Protein AF-A3DFH5-F1 (afdb_monomer)

Radius of gyration: 26.26 Å; Cα contacts (8 Å, |Δi|>4): 469; chains: 1; bounding box: 60×61×86 Å

Organism: Acetivibrio thermocellus (strain ATCC 27405 / DSM 1237 / JCM 9322 / NBRC 103400 / NCIMB 10682 / NRRL B-4536 / VPI 7372) (NCBI:txid203119)

Sequence (305 aa):
MGRLFLTVLKRFWVIILSVAIATAVSIGLMANSKADEFGESGQTYNFAQQDDTLFSPQIENNYFWEKASNNKIIPFPGYLKNVSYRMQYETKARNLSISKDTFEKLFSLISEAGKVNPPKSFIEGYELLLEYESEDGLSCDIELIGFNDDKTLYFEISSTEEESFIENSTGYIESAELVAFIKSIIGWKEFDIQNLSGTDEICVQVVSGIEKSDNVTIISGADAEYITNSIIRNSTRKDAGNCGYNIKIVFKNKDSREYCGFLTGDGCPYIAIEGRVFSIDSEILNMIYEKISYNVPFGDKAILP

pLDDT: mean 71.0, std 23.91, range [22.84, 97.0]

Foldseek 3Di:
DPPVVVVVVVVVVVVVVVVVVVVVVVVVVPDDDDDDDDDDDDDDDDDDDDDDDDDDPPPPPDDDDDDDDPDLQDADDWDWPWKWKDFQPDPDTDTADDDPVLVVVLVVQVSPWAFDADALFAWLRMKMWTFIAHPVGWTWIWIWTHTLPLFKIWIAIGTPDPPDDRPNRTGMTGGNVSSVSVCVRVVQDDDDLCVLPQFFKKWKWFADVPRTDPDIFIDGDPLSNVLSVQCNPPKDWDRRDRARFGMWMWTAHPVRDIWIWTDGLLQQQWIGINSTIIRGDSVSVVVVCVSVVRDRPHPPDDDDD

Solvent-accessible surface area (backbone atoms only — not comparable to full-atom values): 17981 Å² total; per-residue (Å²): 132,77,71,68,58,58,59,54,53,57,57,50,52,57,54,56,51,54,55,52,53,58,53,53,58,69,57,63,78,75,70,89,78,90,84,84,85,89,82,84,91,84,90,86,86,90,88,88,83,87,87,85,89,78,91,68,85,78,77,80,85,78,87,77,87,95,72,77,70,91,61,74,60,60,79,65,54,61,50,78,78,45,38,30,36,28,43,73,76,49,94,59,70,45,78,51,92,73,56,69,71,54,49,54,50,54,50,52,42,59,74,69,36,44,79,50,76,85,70,56,49,40,71,26,38,44,35,40,38,36,37,35,32,22,76,89,66,54,44,32,39,40,40,38,34,40,30,41,72,61,23,39,30,40,38,39,47,44,52,79,49,99,84,60,85,59,61,73,25,60,52,30,32,42,34,45,67,45,45,53,48,51,39,61,74,72,62,68,68,84,60,61,66,72,71,53,65,62,34,40,35,32,41,37,28,53,28,62,86,93,48,69,52,93,60,70,42,78,40,48,53,70,61,25,39,51,49,46,53,46,44,60,71,65,40,43,84,47,75,65,70,86,47,46,44,34,25,40,33,35,42,29,28,80,87,75,50,73,48,46,29,33,28,38,49,62,70,55,44,40,38,34,38,50,63,35,31,27,36,39,56,57,67,56,50,49,55,51,30,60,73,64,69,54,78,63,64,69,61,95,76,76,85,79,131

Secondary structure (DSSP, 8-state):
--SHHHHHHHHHHHHHHHHHHHHHHHHHTS-----------------------------------S---S-TTS--SEEEEEEEEEETT-SS-EE----HHHHHHHHHHHHHPEEEPPPSSPEEEEEEEEEEEETTS-EEEEEEEEETTSSEEEEEEEESSTT---TT-EEEEE-HHHHHHHHHHTT--PPPGGGGTTEEEEEEEEEETTEE-S--EEEETHHHHHHHHHHHHH-EEE--TT--EEEEEEEEETTS-EEEEEEESSS--EEEETTEEEE--HHHHHHHHHHTT------S-----

Structure (mmCIF, N/CA/C/O backbone):
data_AF-A3DFH5-F1
#
_entry.id   AF-A3DFH5-F1
#
loop_
_atom_site.group_PDB
_atom_site.id
_atom_site.type_symbol
_atom_site.label_atom_id
_atom_site.label_alt_id
_atom_site.label_comp_id
_atom_site.label_asym_id
_atom_site.label_entity_id
_atom_site.label_seq_id
_atom_site.pdbx_PDB_ins_code
_atom_site.Cartn_x
_atom_site.Cartn_y
_atom_site.Cartn_z
_atom_site.occupancy
_atom_site.B_iso_or_equiv
_atom_site.auth_seq_id
_atom_site.auth_comp_id
_atom_site.auth_asym_id
_atom_site.auth_atom_id
_atom_site.pdbx_PDB_model_num
ATOM 1 N N . MET A 1 1 ? -34.600 -34.465 -3.217 1.00 45.34 1 MET A N 1
ATOM 2 C CA . MET A 1 1 ? -33.317 -34.955 -2.658 1.00 45.34 1 MET A CA 1
ATOM 3 C C . MET A 1 1 ? -32.268 -35.356 -3.719 1.00 45.34 1 MET A C 1
ATOM 5 O O . MET A 1 1 ? -31.350 -36.088 -3.392 1.00 45.34 1 MET A O 1
ATOM 9 N N . GLY A 1 2 ? -32.322 -34.867 -4.970 1.00 39.09 2 GLY A N 1
ATOM 10 C CA . GLY A 1 2 ? -31.372 -35.290 -6.025 1.00 39.09 2 GLY A CA 1
ATOM 11 C C . GLY A 1 2 ? -30.178 -34.357 -6.286 1.00 39.09 2 GLY A C 1
ATOM 12 O O . GLY A 1 2 ? -29.207 -34.775 -6.902 1.00 39.09 2 GLY A O 1
ATOM 13 N N . ARG A 1 3 ? -30.215 -33.097 -5.822 1.00 33.16 3 ARG A N 1
ATOM 14 C CA . ARG A 1 3 ? -29.161 -32.099 -6.110 1.00 33.16 3 ARG A CA 1
ATOM 15 C C . ARG A 1 3 ? -28.101 -31.937 -5.018 1.00 33.16 3 ARG A C 1
ATOM 17 O O . ARG A 1 3 ? -27.020 -31.457 -5.322 1.00 33.16 3 ARG A O 1
ATOM 24 N N . LEU A 1 4 ? -28.364 -32.380 -3.785 1.00 37.50 4 LEU A N 1
ATOM 25 C CA . LEU A 1 4 ? -27.360 -32.341 -2.711 1.00 37.50 4 LEU A CA 1
ATOM 26 C C . LEU A 1 4 ? -26.342 -33.495 -2.819 1.00 37.50 4 LEU A C 1
ATOM 28 O O . LEU A 1 4 ? -25.197 -33.346 -2.410 1.00 37.50 4 LEU A O 1
ATOM 32 N N . PHE A 1 5 ? -26.736 -34.624 -3.420 1.00 37.06 5 PHE A N 1
ATOM 33 C CA . PHE A 1 5 ? -25.895 -35.825 -3.509 1.00 37.06 5 PHE A CA 1
ATOM 34 C C . PHE A 1 5 ? -24.783 -35.703 -4.568 1.00 37.06 5 PHE A C 1
ATOM 36 O O . PHE A 1 5 ? -23.678 -36.198 -4.366 1.00 37.06 5 PHE A O 1
ATOM 43 N N . LEU A 1 6 ? -25.024 -34.971 -5.665 1.00 37.16 6 LEU A N 1
ATOM 44 C CA . LEU A 1 6 ? -24.026 -34.757 -6.726 1.00 37.16 6 LEU A CA 1
ATOM 45 C C . LEU A 1 6 ? -22.899 -33.791 -6.323 1.00 37.16 6 LEU A C 1
ATOM 47 O O . LEU A 1 6 ? -21.767 -33.949 -6.778 1.00 37.16 6 LEU A O 1
ATOM 51 N N . THR A 1 7 ? -23.178 -32.816 -5.455 1.00 44.31 7 THR A N 1
ATOM 52 C CA . THR A 1 7 ? -22.174 -31.834 -5.012 1.00 44.31 7 THR A CA 1
ATOM 53 C C . THR A 1 7 ? -21.214 -32.429 -3.982 1.00 44.31 7 THR A C 1
ATOM 55 O O . THR A 1 7 ? -20.025 -32.114 -3.995 1.00 44.31 7 THR A O 1
ATOM 58 N N . VAL A 1 8 ? -21.699 -33.346 -3.137 1.00 46.22 8 VAL A N 1
ATOM 59 C CA . VAL A 1 8 ? -20.857 -34.075 -2.175 1.00 46.22 8 VAL A CA 1
ATOM 60 C C . VAL A 1 8 ? -19.997 -35.126 -2.888 1.00 46.22 8 VAL A C 1
ATOM 62 O O . VAL A 1 8 ? -18.811 -35.240 -2.586 1.00 46.22 8 VAL A O 1
ATOM 65 N N . LEU A 1 9 ? -20.532 -35.811 -3.909 1.00 38.62 9 LEU A N 1
ATOM 66 C CA . LEU A 1 9 ? -19.767 -36.800 -4.679 1.00 38.62 9 LEU A CA 1
ATOM 67 C C . LEU A 1 9 ? -18.618 -36.157 -5.481 1.00 38.62 9 LEU A C 1
ATOM 69 O O . LEU A 1 9 ? -17.523 -36.709 -5.519 1.00 38.62 9 LEU A O 1
ATOM 73 N N . LYS A 1 10 ? -18.815 -34.959 -6.059 1.00 37.69 10 LYS A N 1
ATOM 74 C CA . LYS A 1 10 ? -17.744 -34.235 -6.777 1.00 37.69 10 LYS A CA 1
ATOM 75 C C . LYS A 1 10 ? -16.603 -33.776 -5.863 1.00 37.69 10 LYS A C 1
ATOM 77 O O . LYS A 1 10 ? -15.456 -33.793 -6.293 1.00 37.69 10 LYS A O 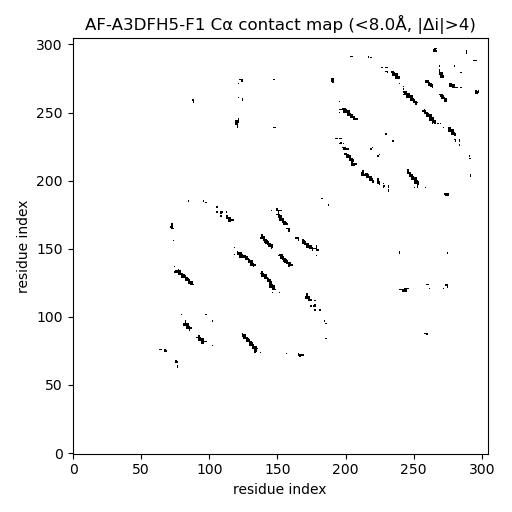1
ATOM 82 N N . ARG A 1 11 ? -16.889 -33.406 -4.608 1.00 40.31 11 ARG A N 1
ATOM 83 C CA . ARG A 1 11 ? -15.846 -33.010 -3.641 1.00 40.31 11 ARG A CA 1
ATOM 84 C C . ARG A 1 11 ? -15.031 -34.204 -3.128 1.00 40.31 11 ARG A C 1
ATOM 86 O O . ARG A 1 11 ? -13.851 -34.038 -2.847 1.00 40.31 11 ARG A O 1
ATOM 93 N N . PHE A 1 12 ? -15.613 -35.405 -3.085 1.00 42.69 12 PHE A N 1
ATOM 94 C CA . PHE A 1 12 ? -14.893 -36.621 -2.688 1.00 42.69 12 PHE A CA 1
ATOM 95 C C . PHE A 1 12 ? -13.904 -37.126 -3.754 1.00 42.69 12 PHE A C 1
ATOM 97 O O . PHE A 1 12 ? -12.834 -37.616 -3.401 1.00 42.69 12 PHE A O 1
ATOM 104 N N . TRP A 1 13 ? -14.199 -36.950 -5.049 1.00 37.59 13 TRP A N 1
ATOM 105 C CA . TRP A 1 13 ? -13.267 -37.325 -6.126 1.00 37.59 13 TRP A CA 1
ATOM 106 C C . TRP A 1 13 ? -12.010 -36.450 -6.171 1.00 37.59 13 TRP A C 1
ATOM 108 O O . TRP A 1 13 ? -10.928 -36.965 -6.435 1.00 37.59 13 TRP A O 1
ATOM 118 N N . VAL A 1 14 ? -12.131 -35.156 -5.854 1.00 45.66 14 VAL A N 1
ATOM 119 C CA . VAL A 1 14 ? -10.976 -34.245 -5.800 1.00 45.66 14 VAL A CA 1
ATOM 120 C C . VAL A 1 14 ? -10.013 -34.654 -4.681 1.00 45.66 14 VAL A C 1
ATOM 122 O O . VAL A 1 14 ? -8.810 -34.639 -4.890 1.00 45.66 14 VAL A O 1
ATOM 125 N N . ILE A 1 15 ? -10.517 -35.121 -3.533 1.00 47.34 15 ILE A N 1
ATOM 126 C CA . ILE A 1 15 ? -9.665 -35.549 -2.410 1.00 47.34 15 ILE A CA 1
ATOM 127 C C . ILE A 1 15 ? -8.964 -36.886 -2.708 1.00 47.34 15 ILE A C 1
ATOM 129 O O . ILE A 1 15 ? -7.783 -37.036 -2.405 1.00 47.34 15 ILE A O 1
ATOM 133 N N . ILE A 1 16 ? -9.648 -37.846 -3.344 1.00 47.41 16 ILE A N 1
ATOM 134 C CA . ILE A 1 16 ? -9.043 -39.145 -3.695 1.00 47.41 16 ILE A CA 1
ATOM 135 C C . ILE A 1 16 ? -7.969 -38.983 -4.788 1.00 47.41 16 ILE A C 1
ATOM 137 O O . ILE A 1 16 ? -6.930 -39.639 -4.719 1.00 47.41 16 ILE A O 1
ATOM 141 N N . LEU A 1 17 ? -8.169 -38.078 -5.755 1.00 37.09 17 LEU A N 1
ATOM 142 C CA . LEU A 1 17 ? -7.187 -37.817 -6.813 1.00 37.09 17 LEU A CA 1
ATOM 143 C C . LEU A 1 17 ? -5.915 -37.141 -6.265 1.00 37.09 17 LEU A C 1
ATOM 145 O O . LEU A 1 17 ? -4.811 -37.521 -6.651 1.00 37.09 17 LEU A O 1
ATOM 149 N N . SER A 1 18 ? -6.046 -36.219 -5.304 1.00 40.19 18 SER A N 1
ATOM 150 C CA . SER A 1 18 ? -4.895 -35.558 -4.667 1.00 40.19 18 SER A CA 1
ATOM 151 C C . SER A 1 18 ? -4.030 -36.519 -3.844 1.00 40.19 18 SER A C 1
ATOM 153 O O . SER A 1 18 ? -2.807 -36.389 -3.826 1.00 40.19 18 SER A O 1
ATOM 155 N N . VAL A 1 19 ? -4.638 -37.522 -3.199 1.00 45.09 19 VAL A N 1
ATOM 156 C CA . VAL A 1 19 ? -3.903 -38.530 -2.412 1.00 45.09 19 VAL A CA 1
ATOM 157 C C . VAL A 1 19 ? -3.192 -39.553 -3.315 1.00 45.09 19 VAL A C 1
ATOM 159 O O . VAL A 1 19 ? -2.099 -40.012 -2.976 1.00 45.09 19 VAL A O 1
ATOM 162 N N . ALA A 1 20 ? -3.748 -39.863 -4.493 1.00 41.22 20 ALA A N 1
ATOM 163 C CA . ALA A 1 20 ? -3.109 -40.745 -5.477 1.00 41.22 20 ALA A CA 1
ATOM 164 C C . ALA A 1 20 ? -1.898 -40.088 -6.174 1.00 41.22 20 ALA A C 1
ATOM 166 O O . ALA A 1 20 ? -0.890 -40.751 -6.417 1.00 41.22 20 ALA A O 1
ATOM 167 N N . ILE A 1 21 ? -1.957 -38.778 -6.444 1.00 44.69 21 ILE A N 1
ATOM 168 C CA . ILE A 1 21 ? -0.835 -38.032 -7.043 1.00 44.69 21 ILE A CA 1
ATOM 169 C C . ILE A 1 21 ? 0.325 -37.905 -6.043 1.00 44.69 21 ILE A C 1
ATOM 171 O O . ILE A 1 21 ? 1.478 -38.126 -6.409 1.00 44.69 21 ILE A O 1
ATOM 175 N N . ALA A 1 22 ? 0.031 -37.663 -4.760 1.00 39.69 22 ALA A N 1
ATOM 176 C CA . ALA A 1 22 ? 1.060 -37.594 -3.721 1.00 39.69 22 ALA A CA 1
ATOM 177 C C . ALA A 1 22 ? 1.799 -38.933 -3.516 1.00 39.69 22 ALA A C 1
ATOM 179 O O . ALA A 1 22 ? 3.000 -38.940 -3.261 1.00 39.69 22 ALA A O 1
ATOM 180 N N . THR A 1 23 ? 1.121 -40.074 -3.686 1.00 41.50 23 THR A N 1
ATOM 181 C CA . THR A 1 23 ? 1.756 -41.400 -3.556 1.00 41.50 23 THR A CA 1
ATOM 182 C C . THR A 1 23 ? 2.539 -41.827 -4.802 1.00 41.50 23 THR A C 1
ATOM 184 O O . THR A 1 23 ? 3.566 -42.489 -4.661 1.00 41.50 23 THR A O 1
ATOM 187 N N . ALA A 1 24 ? 2.137 -41.408 -6.008 1.00 41.19 24 ALA A N 1
ATOM 188 C CA . ALA A 1 24 ? 2.886 -41.692 -7.237 1.00 41.19 24 ALA A CA 1
ATOM 189 C C . ALA A 1 24 ? 4.221 -40.922 -7.309 1.00 41.19 24 ALA A C 1
ATOM 191 O O . ALA A 1 24 ? 5.238 -41.485 -7.717 1.00 41.19 24 ALA A O 1
ATOM 192 N N . VAL A 1 25 ? 4.250 -39.668 -6.840 1.00 40.88 25 VAL A N 1
ATOM 193 C CA . VAL A 1 25 ? 5.471 -38.840 -6.824 1.00 40.88 25 VAL A CA 1
ATOM 194 C C . VAL A 1 25 ? 6.481 -39.335 -5.778 1.00 40.88 25 VAL A C 1
ATOM 196 O O . VAL A 1 25 ? 7.684 -39.315 -6.030 1.00 40.88 25 VAL A O 1
ATOM 199 N N . SER A 1 26 ? 6.024 -39.876 -4.642 1.00 36.00 26 SER A N 1
ATOM 200 C CA . SER A 1 26 ? 6.926 -40.441 -3.623 1.00 36.00 26 SER A CA 1
ATOM 201 C C . SER A 1 26 ? 7.560 -41.785 -4.011 1.00 36.00 26 SER A C 1
ATOM 203 O O . SER A 1 26 ? 8.599 -42.134 -3.457 1.00 36.00 26 SER A O 1
ATOM 205 N N . ILE A 1 27 ? 6.987 -42.529 -4.966 1.00 41.81 27 ILE A N 1
ATOM 206 C CA . ILE A 1 27 ? 7.564 -43.795 -5.463 1.00 41.81 27 ILE A CA 1
ATOM 207 C C . ILE A 1 27 ? 8.475 -43.553 -6.686 1.00 41.81 27 ILE A C 1
ATOM 209 O O . ILE A 1 27 ? 9.456 -44.272 -6.869 1.00 41.81 27 ILE A O 1
ATOM 213 N N . GLY A 1 28 ? 8.227 -42.506 -7.483 1.00 32.09 28 GLY A N 1
ATOM 214 C CA . GLY A 1 28 ? 9.019 -42.181 -8.682 1.00 32.09 28 GLY A CA 1
ATOM 215 C C . GLY A 1 28 ? 10.426 -41.619 -8.428 1.00 32.09 28 GLY A C 1
ATOM 216 O O . GLY A 1 28 ? 11.274 -41.687 -9.311 1.00 32.09 28 GLY A O 1
ATOM 217 N N . LEU A 1 29 ? 10.712 -41.111 -7.224 1.00 33.28 29 LEU A N 1
ATOM 218 C CA . LEU A 1 29 ? 12.025 -40.550 -6.857 1.00 33.28 29 LEU A CA 1
ATOM 219 C C . LEU A 1 29 ? 13.020 -41.582 -6.285 1.00 33.28 29 LEU A C 1
ATOM 221 O O . LEU A 1 29 ? 14.146 -41.228 -5.941 1.00 33.28 29 LEU A O 1
ATOM 225 N N . MET A 1 30 ? 12.647 -42.866 -6.232 1.00 32.31 30 MET A N 1
ATOM 226 C CA . MET A 1 30 ? 13.541 -43.976 -5.870 1.00 32.31 30 MET A CA 1
ATOM 227 C C . MET A 1 30 ? 13.694 -44.995 -7.011 1.00 32.31 30 MET A C 1
ATOM 229 O O . MET A 1 30 ? 13.539 -46.195 -6.810 1.00 32.31 30 MET A O 1
ATOM 233 N N . ALA A 1 31 ? 14.024 -44.539 -8.219 1.00 28.66 31 ALA A N 1
ATOM 234 C CA . ALA A 1 31 ? 14.548 -45.417 -9.266 1.00 28.66 31 ALA A CA 1
ATOM 235 C C . ALA A 1 31 ? 15.491 -44.638 -10.188 1.00 28.66 31 ALA A C 1
ATOM 237 O O . ALA A 1 31 ? 15.092 -44.063 -11.193 1.00 28.66 31 ALA A O 1
ATOM 238 N N . ASN A 1 32 ? 16.770 -44.616 -9.823 1.00 29.61 32 ASN A N 1
ATOM 239 C CA . ASN A 1 32 ? 17.846 -44.220 -10.718 1.00 29.61 32 ASN A CA 1
ATOM 240 C C . ASN A 1 32 ? 18.423 -45.489 -11.363 1.00 29.61 32 ASN A C 1
ATOM 242 O O . ASN A 1 32 ? 18.899 -46.356 -10.632 1.00 29.61 32 ASN A O 1
ATOM 246 N N . SER A 1 33 ? 18.444 -45.581 -12.696 1.00 26.16 33 SER A N 1
ATOM 247 C CA . SER A 1 33 ? 19.535 -46.251 -13.422 1.00 26.16 33 SER A CA 1
ATOM 248 C C . SER A 1 33 ? 19.542 -45.895 -14.918 1.00 26.16 33 SER A C 1
ATOM 250 O O . SER A 1 33 ? 18.634 -46.273 -15.648 1.00 26.16 33 SER A O 1
ATOM 252 N N . LYS A 1 34 ? 20.605 -45.190 -15.327 1.00 30.25 34 LYS A N 1
ATOM 253 C CA . LYS A 1 34 ? 21.378 -45.255 -16.591 1.00 30.25 34 LYS A CA 1
ATOM 254 C C . LYS A 1 34 ? 20.854 -46.098 -17.777 1.00 30.25 34 LYS A C 1
ATOM 256 O O . LYS A 1 34 ? 20.581 -47.278 -17.580 1.00 30.25 34 LYS A O 1
ATOM 261 N N . ALA A 1 35 ? 20.961 -45.521 -18.988 1.00 26.28 35 ALA A N 1
ATOM 262 C CA . ALA A 1 35 ? 21.445 -46.080 -20.285 1.00 26.28 35 ALA A CA 1
ATOM 263 C C . ALA A 1 35 ? 20.792 -45.280 -21.447 1.00 26.28 35 ALA A C 1
ATOM 265 O O . ALA A 1 35 ? 19.573 -45.170 -21.480 1.00 26.28 35 ALA A O 1
ATOM 266 N N . ASP A 1 36 ? 21.526 -44.460 -22.208 1.00 26.05 36 ASP A N 1
ATOM 267 C CA . ASP A 1 36 ? 22.268 -44.748 -23.462 1.00 26.05 36 ASP A CA 1
ATOM 268 C C . ASP A 1 36 ? 21.435 -44.575 -24.764 1.00 26.05 36 ASP A C 1
ATOM 270 O O . ASP A 1 36 ? 20.531 -45.351 -25.043 1.00 26.05 36 ASP A O 1
ATOM 274 N N . GLU A 1 37 ? 21.832 -43.552 -25.543 1.00 27.62 37 GLU A N 1
ATOM 275 C CA . GLU A 1 37 ? 22.169 -43.560 -26.990 1.00 27.62 37 GLU A CA 1
ATOM 276 C C . GLU A 1 37 ? 21.118 -43.708 -28.141 1.00 27.62 37 GLU A C 1
ATOM 278 O O . GLU A 1 37 ? 20.217 -44.536 -28.102 1.00 27.62 37 GLU A O 1
ATOM 283 N N . PHE A 1 38 ? 21.383 -42.947 -29.234 1.00 25.28 38 PHE A N 1
ATOM 284 C CA . PHE A 1 38 ? 20.817 -42.947 -30.619 1.00 25.28 38 PHE A CA 1
ATOM 285 C C . PHE A 1 38 ? 19.365 -42.442 -30.826 1.00 25.28 38 PHE A C 1
ATOM 287 O O . PHE A 1 38 ? 18.491 -42.718 -30.023 1.00 25.28 38 PHE A O 1
ATOM 294 N N . GLY A 1 39 ? 18.954 -41.722 -31.885 1.00 22.84 39 GLY A N 1
ATOM 295 C CA . GLY A 1 39 ? 19.529 -41.282 -33.164 1.00 22.84 39 GLY A CA 1
ATOM 296 C C . GLY A 1 39 ? 18.384 -40.946 -34.162 1.00 22.84 39 GLY A C 1
ATOM 297 O O . GLY A 1 39 ? 17.330 -41.564 -34.101 1.00 22.84 39 GLY A O 1
ATOM 298 N N . GLU A 1 40 ? 18.624 -39.986 -35.067 1.00 25.44 40 GLU A N 1
ATOM 299 C CA . GLU A 1 40 ? 17.985 -39.757 -36.392 1.00 25.44 40 GLU A CA 1
ATOM 300 C C . GLU A 1 40 ? 16.525 -39.245 -36.588 1.00 25.44 40 GLU A C 1
ATOM 302 O O . GLU A 1 40 ? 15.530 -39.927 -36.385 1.00 25.44 40 GLU A O 1
ATOM 307 N N . SER A 1 41 ? 16.473 -38.022 -37.148 1.00 29.44 41 SER A N 1
ATOM 308 C CA . SER A 1 41 ? 15.759 -37.525 -38.351 1.00 29.44 41 SER A CA 1
ATOM 309 C C . SER A 1 41 ? 14.330 -37.962 -38.731 1.00 29.44 41 SER A C 1
ATOM 311 O O . SER A 1 41 ? 14.051 -39.132 -38.966 1.00 29.44 41 SER A O 1
ATOM 313 N N . GLY A 1 42 ? 13.506 -36.961 -39.076 1.00 24.98 42 GLY A N 1
ATOM 314 C CA . GLY A 1 42 ? 12.337 -37.116 -39.953 1.00 24.98 42 GLY A CA 1
ATOM 315 C C . GLY A 1 42 ? 11.719 -35.776 -40.378 1.00 24.98 42 GLY A C 1
ATOM 316 O O . GLY A 1 42 ? 10.952 -35.182 -39.629 1.00 24.98 42 GLY A O 1
ATOM 317 N N . GLN A 1 43 ? 12.058 -35.298 -41.581 1.00 29.33 43 GLN A N 1
ATOM 318 C CA . GLN A 1 43 ? 11.370 -34.210 -42.299 1.00 29.33 43 GLN A CA 1
ATOM 319 C C . GLN A 1 43 ? 10.114 -34.723 -43.028 1.00 29.33 43 GLN A C 1
ATOM 321 O O . GLN A 1 43 ? 10.159 -35.840 -43.528 1.00 29.33 43 GLN A O 1
ATOM 326 N N . THR A 1 44 ? 9.094 -33.860 -43.202 1.00 23.28 44 THR A N 1
ATOM 327 C CA . THR A 1 44 ? 8.249 -33.662 -44.423 1.00 23.28 44 THR A CA 1
ATOM 328 C C . THR A 1 44 ? 7.226 -32.534 -44.141 1.00 23.28 44 THR A C 1
ATOM 330 O O . THR A 1 44 ? 6.497 -32.658 -43.166 1.00 23.28 44 THR A O 1
ATOM 333 N N . TYR A 1 45 ? 7.253 -31.327 -44.737 1.00 25.05 45 TYR A N 1
ATOM 334 C CA . TYR A 1 45 ? 6.935 -30.804 -46.096 1.00 25.05 45 TYR A CA 1
ATOM 335 C C . TYR A 1 45 ? 5.564 -30.075 -46.223 1.00 25.05 45 TYR A C 1
ATOM 337 O O . TYR A 1 45 ? 4.509 -30.687 -46.126 1.00 25.05 45 TYR A O 1
ATOM 345 N N . ASN A 1 46 ? 5.670 -28.760 -46.491 1.00 32.12 46 ASN A N 1
ATOM 346 C CA . ASN A 1 46 ? 4.825 -27.742 -47.162 1.00 32.12 46 ASN A CA 1
ATOM 347 C C . ASN A 1 46 ? 3.403 -28.042 -47.690 1.00 32.12 46 ASN A C 1
ATOM 349 O O . ASN A 1 46 ? 3.225 -28.983 -48.452 1.00 32.12 46 ASN A O 1
ATOM 353 N N . PHE A 1 47 ? 2.504 -27.049 -47.537 1.00 25.98 47 PHE A N 1
ATOM 354 C CA . PHE A 1 47 ? 1.660 -26.492 -48.618 1.00 25.98 47 PHE A CA 1
ATOM 355 C C . PHE A 1 47 ? 1.372 -24.990 -48.398 1.00 25.98 47 PHE A C 1
ATOM 357 O O . PHE A 1 47 ? 1.272 -24.522 -47.268 1.00 25.98 47 PHE A O 1
ATOM 364 N N . ALA A 1 48 ? 1.286 -24.254 -49.507 1.00 26.30 48 ALA A N 1
ATOM 365 C CA . ALA A 1 48 ? 1.169 -22.801 -49.624 1.00 26.30 48 ALA A CA 1
ATOM 366 C C . ALA A 1 48 ? -0.277 -22.312 -49.898 1.00 26.30 48 ALA A C 1
ATOM 368 O O . ALA A 1 48 ? -1.123 -23.113 -50.283 1.00 26.30 48 ALA A O 1
ATOM 369 N N . GLN A 1 49 ? -0.438 -20.975 -49.829 1.00 26.19 49 GLN A N 1
ATOM 370 C CA . GLN A 1 49 ? -1.451 -20.062 -50.422 1.00 26.19 49 GLN A CA 1
ATOM 371 C C . GLN A 1 49 ? -2.564 -19.449 -49.529 1.00 26.19 49 GLN A C 1
ATOM 373 O O . GLN A 1 49 ? -3.548 -20.099 -49.198 1.00 26.19 49 GLN A O 1
ATOM 378 N N . GLN A 1 50 ? -2.338 -18.154 -49.212 1.00 27.61 50 GLN A N 1
ATOM 379 C CA . GLN A 1 50 ? -3.212 -16.945 -49.225 1.00 27.61 50 GLN A CA 1
ATOM 380 C C . GLN A 1 50 ? -4.670 -17.106 -49.710 1.00 27.61 50 GLN A C 1
ATOM 382 O O . GLN A 1 50 ? -4.915 -17.888 -50.620 1.00 27.61 50 GLN A O 1
ATOM 387 N N . ASP A 1 51 ? -5.677 -16.337 -49.276 1.00 26.59 51 ASP A N 1
ATOM 388 C CA . ASP A 1 51 ? -5.756 -15.019 -48.612 1.00 26.59 51 ASP A CA 1
ATOM 389 C C . ASP A 1 51 ? -7.176 -14.845 -48.012 1.00 26.59 51 ASP A C 1
ATOM 391 O O . ASP A 1 51 ? -8.111 -15.476 -48.503 1.00 26.59 51 ASP A O 1
ATOM 395 N N . ASP A 1 52 ? -7.327 -14.011 -46.970 1.00 27.95 52 ASP A N 1
ATOM 396 C CA . ASP A 1 52 ? -8.355 -12.944 -46.859 1.00 27.95 52 ASP A CA 1
ATOM 397 C C . ASP A 1 52 ? -8.454 -12.386 -45.418 1.00 27.95 52 ASP A C 1
ATOM 399 O O . ASP A 1 52 ? -9.187 -12.856 -44.550 1.00 27.95 52 ASP A O 1
ATOM 403 N N . THR A 1 53 ? -7.650 -11.345 -45.194 1.00 32.69 53 THR A N 1
ATOM 404 C CA . THR A 1 53 ? -7.892 -10.134 -44.387 1.00 32.69 53 THR A CA 1
ATOM 405 C C . THR A 1 53 ? -8.930 -10.161 -43.251 1.00 32.69 53 THR A C 1
ATOM 407 O O . THR A 1 53 ? -10.125 -9.971 -43.472 1.00 32.69 53 THR A O 1
ATOM 410 N N . LEU A 1 54 ? -8.432 -10.116 -42.011 1.00 28.47 54 LEU A N 1
ATOM 411 C CA . LEU A 1 54 ? -9.011 -9.308 -40.933 1.00 28.47 54 LEU A CA 1
ATOM 412 C C . LEU A 1 54 ? -7.868 -8.527 -40.276 1.00 28.47 54 LEU A C 1
ATOM 414 O O . LEU A 1 54 ? -6.945 -9.103 -39.710 1.00 28.47 54 LEU A O 1
ATOM 418 N N . PHE A 1 55 ? -7.911 -7.206 -40.436 1.00 29.66 55 PHE A N 1
ATOM 419 C CA . PHE A 1 55 ? -6.963 -6.250 -39.877 1.00 29.66 55 PHE A CA 1
ATOM 420 C C . PHE A 1 55 ? -6.839 -6.426 -38.354 1.00 29.66 55 PHE A C 1
ATOM 422 O O . PHE A 1 55 ? -7.734 -6.026 -37.612 1.00 29.66 55 PHE A O 1
ATOM 429 N N . SER A 1 56 ? -5.708 -6.961 -37.891 1.00 27.84 56 SER A N 1
ATOM 430 C CA . SER A 1 56 ? -5.180 -6.635 -36.563 1.00 27.84 56 SER A CA 1
ATOM 431 C C . SER A 1 56 ? -4.350 -5.360 -36.693 1.00 27.84 56 SER A C 1
ATOM 433 O O . SER A 1 56 ? -3.579 -5.252 -37.653 1.00 27.84 56 SER A O 1
ATOM 435 N N . PRO A 1 57 ? -4.474 -4.385 -35.777 1.00 28.48 57 PRO A N 1
ATOM 436 C CA . PRO A 1 57 ? -3.574 -3.245 -35.773 1.00 28.48 57 PRO A CA 1
ATOM 437 C C . PRO A 1 57 ? -2.156 -3.783 -35.567 1.00 28.48 57 PRO A C 1
ATOM 439 O O . PRO A 1 57 ? -1.872 -4.437 -34.564 1.00 28.48 57 PRO A O 1
ATOM 442 N N . GLN A 1 58 ? -1.290 -3.566 -36.556 1.00 28.23 58 GLN A N 1
ATOM 443 C CA . GLN A 1 58 ? 0.137 -3.803 -36.407 1.00 28.23 58 GLN A CA 1
ATOM 444 C C . GLN A 1 58 ? 0.624 -2.896 -35.278 1.00 28.23 58 GLN A C 1
ATOM 446 O O . GLN A 1 58 ? 0.672 -1.677 -35.427 1.00 28.23 58 GLN A O 1
ATOM 451 N N . ILE A 1 59 ? 0.934 -3.497 -34.132 1.00 33.97 59 ILE A N 1
ATOM 452 C CA . ILE A 1 59 ? 1.799 -2.872 -33.141 1.00 33.97 59 ILE A CA 1
ATOM 453 C C . ILE A 1 59 ? 3.150 -2.757 -33.847 1.00 33.97 59 ILE A C 1
ATOM 455 O O . ILE A 1 59 ? 3.769 -3.768 -34.177 1.00 33.97 59 ILE A O 1
ATOM 459 N N . GLU A 1 60 ? 3.548 -1.536 -34.195 1.00 28.39 60 GLU A N 1
ATOM 460 C CA . GLU A 1 60 ? 4.880 -1.263 -34.725 1.00 28.39 60 GLU A CA 1
ATOM 461 C C . GLU A 1 60 ? 5.907 -1.653 -33.655 1.00 28.3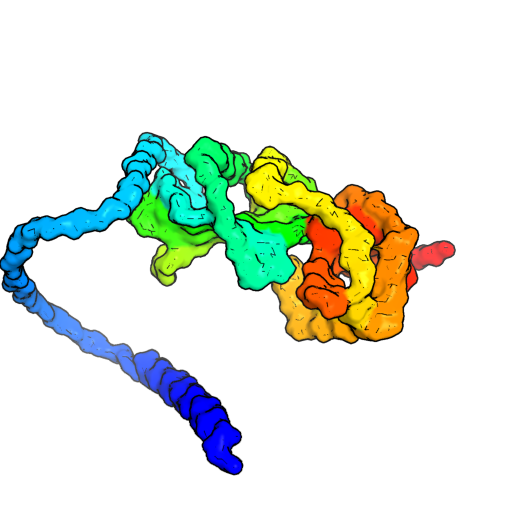9 60 GLU A C 1
ATOM 463 O O . GLU A 1 60 ? 6.133 -0.925 -32.686 1.00 28.39 60 GLU A O 1
ATOM 468 N N . ASN A 1 61 ? 6.499 -2.838 -33.819 1.00 31.50 61 ASN A N 1
ATOM 469 C CA . ASN A 1 61 ? 7.651 -3.297 -33.052 1.00 31.50 61 ASN A CA 1
ATOM 470 C C . ASN A 1 61 ? 8.816 -2.347 -33.334 1.00 31.50 61 ASN A C 1
ATOM 472 O O . ASN A 1 61 ? 9.430 -2.407 -34.399 1.00 31.50 61 ASN A O 1
ATOM 476 N N . ASN A 1 62 ? 9.100 -1.449 -32.396 1.00 30.02 62 ASN A N 1
ATOM 477 C CA . ASN A 1 62 ? 10.180 -0.486 -32.528 1.00 30.02 62 ASN A CA 1
ATOM 478 C C . ASN A 1 62 ? 11.326 -0.863 -31.567 1.00 30.02 62 ASN A C 1
ATOM 480 O O . ASN A 1 62 ? 11.144 -0.875 -30.352 1.00 30.02 62 ASN A O 1
ATOM 484 N N . TYR A 1 63 ? 12.483 -1.179 -32.155 1.00 27.94 63 TYR A N 1
ATOM 485 C CA . TYR A 1 63 ? 13.758 -1.558 -31.528 1.00 27.94 63 TYR A CA 1
ATOM 486 C C . TYR A 1 63 ? 14.484 -0.360 -30.917 1.00 27.94 63 TYR A C 1
ATOM 488 O O . TYR A 1 63 ? 14.546 0.682 -31.576 1.00 27.94 63 TYR A O 1
ATOM 496 N N . PHE A 1 64 ? 15.114 -0.502 -29.740 1.00 35.50 64 PHE A N 1
ATOM 497 C CA . PHE A 1 64 ? 15.880 0.604 -29.155 1.00 35.50 64 PHE A CA 1
ATOM 498 C C . PHE A 1 64 ? 17.067 0.181 -28.246 1.00 35.50 64 PHE A C 1
ATOM 500 O O . PHE A 1 64 ? 16.867 -0.214 -27.101 1.00 35.50 64 PHE A O 1
ATOM 507 N N . TRP A 1 65 ? 18.290 0.460 -28.746 1.00 41.91 65 TRP A N 1
ATOM 508 C CA . TRP A 1 65 ? 19.553 0.829 -28.048 1.00 41.91 65 TRP A CA 1
ATOM 509 C C . TRP A 1 65 ? 20.747 -0.165 -28.002 1.00 41.91 65 TRP A C 1
ATOM 511 O O . TRP A 1 65 ? 20.612 -1.350 -27.740 1.00 41.91 65 TRP A O 1
ATOM 521 N N . GLU A 1 66 ? 21.963 0.392 -28.206 1.00 31.78 66 GLU A N 1
ATOM 522 C CA . GLU A 1 66 ? 23.266 -0.282 -28.451 1.00 31.78 66 GLU A CA 1
ATOM 523 C C . GLU A 1 66 ? 24.229 -0.397 -27.236 1.00 31.78 66 GLU A C 1
ATOM 525 O O . GLU A 1 66 ? 25.409 -0.712 -27.415 1.00 31.78 66 GLU A O 1
ATOM 530 N N . LYS A 1 67 ? 23.816 -0.133 -25.985 1.00 33.31 67 LYS A N 1
ATOM 531 C CA . LYS A 1 67 ? 24.730 -0.304 -24.830 1.00 33.31 67 LYS A CA 1
ATOM 532 C C . LYS A 1 67 ? 24.092 -0.989 -23.631 1.00 33.31 67 LYS A C 1
ATOM 534 O O . LYS A 1 67 ? 23.223 -0.428 -22.973 1.00 33.31 67 LYS A O 1
ATOM 539 N N . ALA A 1 68 ? 24.639 -2.160 -23.307 1.00 35.69 68 ALA A N 1
ATOM 540 C CA . ALA A 1 68 ? 24.360 -2.897 -22.087 1.00 35.69 68 ALA A CA 1
ATOM 541 C C . ALA A 1 68 ? 24.652 -2.038 -20.846 1.00 35.69 68 ALA A C 1
ATOM 543 O O . ALA A 1 68 ? 25.759 -1.525 -20.657 1.00 35.69 68 ALA A O 1
ATOM 544 N N . SER A 1 69 ? 23.650 -1.910 -19.984 1.00 40.34 69 SER A N 1
ATOM 545 C CA . SER A 1 69 ? 23.850 -1.533 -18.591 1.00 40.34 69 SER A CA 1
ATOM 546 C C . SER A 1 69 ? 24.624 -2.660 -17.898 1.00 40.34 69 SER A C 1
ATOM 548 O O . SER A 1 69 ? 24.225 -3.820 -17.953 1.00 40.34 69 SER A O 1
ATOM 550 N N . ASN A 1 70 ? 25.726 -2.338 -17.215 1.00 41.22 70 ASN A N 1
ATOM 551 C CA . ASN A 1 70 ? 26.458 -3.307 -16.385 1.00 41.22 70 ASN A CA 1
ATOM 552 C C . ASN A 1 70 ? 25.671 -3.743 -15.123 1.00 41.22 70 ASN A C 1
ATOM 554 O O . ASN A 1 70 ? 26.188 -4.535 -14.333 1.00 41.22 70 ASN A O 1
ATOM 558 N N . ASN A 1 71 ? 24.440 -3.256 -14.912 1.00 42.59 71 ASN A N 1
ATOM 559 C CA . ASN A 1 71 ? 23.574 -3.676 -13.810 1.00 42.59 71 ASN A CA 1
ATOM 560 C C . ASN A 1 71 ? 22.672 -4.841 -14.246 1.00 42.59 71 ASN A C 1
ATOM 562 O O . ASN A 1 71 ? 21.616 -4.636 -14.836 1.00 42.59 71 ASN A O 1
ATOM 566 N N . LYS A 1 72 ? 23.066 -6.066 -13.875 1.00 46.09 72 LYS A N 1
ATOM 567 C CA . LYS A 1 72 ? 22.328 -7.333 -14.070 1.00 46.09 72 LYS A CA 1
ATOM 568 C C . LYS A 1 72 ? 21.025 -7.462 -13.246 1.00 46.09 72 LYS A C 1
ATOM 570 O O . LYS A 1 72 ? 20.716 -8.554 -12.788 1.00 46.09 72 LYS A O 1
ATOM 575 N N . ILE A 1 73 ? 20.308 -6.378 -12.952 1.00 49.97 73 ILE A N 1
ATOM 576 C CA . ILE A 1 73 ? 19.086 -6.466 -12.127 1.00 49.97 73 ILE A CA 1
ATOM 577 C C . ILE A 1 73 ? 17.885 -6.829 -13.007 1.00 49.97 73 ILE A C 1
ATOM 579 O O . ILE A 1 73 ? 17.079 -7.659 -12.617 1.00 49.97 73 ILE A O 1
ATOM 583 N N . ILE A 1 74 ? 17.808 -6.287 -14.225 1.00 54.91 74 ILE A N 1
ATOM 584 C CA . ILE A 1 74 ? 16.788 -6.633 -15.220 1.00 54.91 74 ILE A CA 1
ATOM 585 C C . ILE A 1 74 ? 17.510 -6.802 -16.569 1.00 54.91 74 ILE A C 1
ATOM 587 O O . ILE A 1 74 ? 18.411 -6.007 -16.857 1.00 54.91 74 ILE A O 1
ATOM 591 N N . PRO A 1 75 ? 17.194 -7.818 -17.390 1.00 54.84 75 PRO A N 1
ATOM 592 C CA . PRO A 1 75 ? 17.794 -7.951 -18.712 1.00 54.84 75 PRO A CA 1
ATOM 593 C C . PRO A 1 75 ? 17.285 -6.837 -19.629 1.00 54.84 75 PRO A C 1
ATOM 595 O O . PRO A 1 75 ? 16.088 -6.730 -19.869 1.00 54.84 75 PRO A O 1
ATOM 598 N N . PHE A 1 76 ? 18.202 -6.010 -20.127 1.00 55.16 76 PHE A N 1
ATOM 599 C CA . PHE A 1 76 ? 17.939 -4.873 -21.015 1.00 55.16 76 PHE A CA 1
ATOM 600 C C . PHE A 1 76 ? 18.786 -4.969 -22.281 1.00 55.16 76 PHE A C 1
ATOM 602 O O . PHE A 1 76 ? 19.950 -5.369 -22.165 1.00 55.16 76 PHE A O 1
ATOM 609 N N . PRO A 1 77 ? 18.284 -4.515 -23.448 1.00 60.91 77 PRO A N 1
ATOM 610 C CA . PRO A 1 77 ? 16.970 -3.890 -23.734 1.00 60.91 77 PRO A CA 1
ATOM 611 C C . PRO A 1 77 ? 15.772 -4.869 -23.810 1.00 60.91 77 PRO A C 1
ATOM 613 O O . PRO A 1 77 ? 15.949 -6.084 -23.725 1.00 60.91 77 PRO A O 1
ATOM 616 N N . GLY A 1 78 ? 14.552 -4.330 -23.959 1.00 71.38 78 GLY A N 1
ATOM 617 C CA . GLY A 1 78 ? 13.297 -5.086 -24.081 1.00 71.38 78 GLY A CA 1
ATOM 618 C C . GLY A 1 78 ? 12.048 -4.205 -24.165 1.00 71.38 78 GLY A C 1
ATOM 619 O O . GLY A 1 78 ? 12.147 -2.979 -24.263 1.00 71.38 78 GLY A O 1
ATOM 620 N N . TYR A 1 79 ? 10.865 -4.820 -24.142 1.00 75.44 79 TYR A N 1
ATOM 621 C CA . TYR A 1 79 ? 9.579 -4.166 -24.366 1.00 75.44 79 TYR A CA 1
ATOM 622 C C . TYR A 1 79 ? 8.523 -4.526 -23.316 1.00 75.44 79 TYR A C 1
ATOM 624 O O . TYR A 1 79 ? 8.500 -5.610 -22.739 1.00 75.44 79 TYR A O 1
ATOM 632 N N . LEU A 1 80 ? 7.627 -3.571 -23.076 1.00 82.44 80 LEU A N 1
ATOM 633 C CA . LEU A 1 80 ? 6.547 -3.671 -22.106 1.00 82.44 80 LEU A CA 1
ATOM 634 C C . LEU A 1 80 ? 5.305 -4.275 -22.764 1.00 82.44 80 LEU A C 1
ATOM 636 O O . LEU A 1 80 ? 4.747 -3.692 -23.695 1.00 82.44 80 LEU A O 1
ATOM 640 N N . LYS A 1 81 ? 4.860 -5.427 -22.270 1.00 85.69 81 LYS A N 1
ATOM 641 C CA . LYS A 1 81 ? 3.631 -6.094 -22.716 1.00 85.69 81 LYS A CA 1
ATOM 642 C C . LYS A 1 81 ? 2.399 -5.487 -22.066 1.00 85.69 81 LYS A C 1
ATOM 644 O O . LYS A 1 81 ? 1.384 -5.277 -22.729 1.00 85.69 81 LYS A O 1
ATOM 649 N N . ASN A 1 82 ? 2.496 -5.197 -20.773 1.00 88.50 82 ASN A N 1
ATOM 650 C CA . ASN A 1 82 ? 1.394 -4.672 -19.990 1.00 88.50 82 ASN A CA 1
ATOM 651 C C . ASN A 1 82 ? 1.915 -3.842 -18.818 1.00 88.50 82 ASN A C 1
ATOM 653 O O . ASN A 1 82 ? 2.973 -4.115 -18.253 1.00 88.50 82 ASN A O 1
ATOM 657 N N . VAL A 1 83 ? 1.120 -2.854 -18.427 1.00 91.00 83 VAL A N 1
ATOM 658 C CA . VAL A 1 83 ? 1.265 -2.169 -17.146 1.00 91.00 83 VAL A CA 1
ATOM 659 C C . VAL A 1 83 ? -0.042 -2.326 -16.436 1.00 91.00 83 VAL A C 1
ATOM 661 O O . VAL A 1 83 ? -1.092 -1.975 -16.974 1.00 91.00 83 VAL A O 1
ATOM 664 N N . SER A 1 84 ? 0.015 -2.797 -15.208 1.00 91.88 84 SER A N 1
ATOM 665 C CA . SER A 1 84 ? -1.152 -2.798 -14.358 1.00 91.88 84 SER A CA 1
ATOM 666 C C . SER A 1 84 ? -0.810 -2.221 -13.003 1.00 91.88 84 SER A C 1
ATOM 668 O O . SER A 1 84 ? 0.345 -2.163 -12.591 1.00 91.88 84 SER A O 1
ATOM 670 N N . TYR A 1 85 ? -1.827 -1.725 -12.323 1.00 91.75 85 TYR A N 1
ATOM 671 C CA . TYR A 1 85 ? -1.693 -1.317 -10.942 1.00 91.75 85 TYR A CA 1
ATOM 672 C C . TYR A 1 85 ? -2.845 -1.870 -10.137 1.00 91.75 85 TYR A C 1
ATOM 674 O O . TYR A 1 85 ? -3.966 -2.026 -10.632 1.00 91.75 85 TYR A O 1
ATOM 682 N N . ARG A 1 86 ? -2.584 -2.114 -8.866 1.00 87.69 86 ARG A N 1
ATOM 683 C CA . ARG A 1 86 ? -3.633 -2.338 -7.887 1.00 87.69 86 ARG A CA 1
ATOM 684 C C . ARG A 1 86 ? -3.317 -1.561 -6.637 1.00 87.69 86 ARG A C 1
ATOM 686 O O . ARG A 1 86 ? -2.160 -1.364 -6.274 1.00 87.69 86 ARG A O 1
ATOM 693 N N . MET A 1 87 ? -4.365 -1.148 -5.955 1.00 82.06 87 MET A N 1
ATOM 694 C CA . MET A 1 87 ? -4.215 -0.829 -4.550 1.00 82.06 87 MET A CA 1
ATOM 695 C C . MET A 1 87 ? -4.054 -2.142 -3.777 1.00 82.06 87 MET A C 1
ATOM 697 O O . MET A 1 87 ? -4.624 -3.158 -4.162 1.00 82.06 87 MET A O 1
ATOM 701 N N . GLN A 1 88 ? -3.333 -2.153 -2.661 1.00 71.00 88 GLN A N 1
ATOM 702 C CA . GLN A 1 88 ? -3.090 -3.374 -1.878 1.00 71.00 88 GLN A CA 1
ATOM 703 C C . GLN A 1 88 ? -4.358 -4.040 -1.316 1.00 71.00 88 GLN A C 1
ATOM 705 O O . GLN A 1 88 ? -4.319 -5.184 -0.857 1.00 71.00 88 GLN A O 1
ATOM 710 N N . TYR A 1 89 ? -5.473 -3.313 -1.291 1.00 67.75 89 TYR A N 1
ATOM 711 C CA . TYR A 1 89 ? -6.790 -3.830 -0.924 1.00 67.75 89 TYR A CA 1
ATOM 712 C C . TYR A 1 89 ? -7.581 -4.382 -2.113 1.00 67.75 89 TYR A C 1
ATOM 714 O O . TYR A 1 89 ? -8.581 -5.069 -1.923 1.00 67.75 89 TYR A O 1
ATOM 722 N N . GLU A 1 90 ? -7.162 -4.096 -3.342 1.00 72.69 90 GLU A N 1
ATOM 723 C CA . GLU A 1 90 ? -7.836 -4.577 -4.537 1.00 72.69 90 GLU A CA 1
ATOM 724 C C . GLU A 1 90 ? -7.398 -6.008 -4.851 1.00 72.69 90 GLU A C 1
ATOM 726 O O . GLU A 1 90 ? -6.218 -6.343 -4.901 1.00 72.69 90 GLU A O 1
ATOM 731 N N . THR A 1 91 ? -8.374 -6.870 -5.127 1.00 71.06 91 THR A N 1
ATOM 732 C CA . THR A 1 91 ? -8.114 -8.257 -5.548 1.00 71.06 91 THR A CA 1
ATOM 733 C C . THR A 1 91 ? -7.725 -8.370 -7.020 1.00 71.06 91 THR A C 1
ATOM 735 O O . THR A 1 91 ? -7.290 -9.431 -7.461 1.00 71.06 91 THR A O 1
ATOM 738 N N . LYS A 1 92 ? -7.909 -7.300 -7.801 1.00 79.94 92 LYS A N 1
ATOM 739 C CA . LYS A 1 92 ? -7.678 -7.277 -9.246 1.00 79.94 92 LYS A CA 1
ATOM 740 C C . LYS A 1 92 ? -6.886 -6.043 -9.632 1.00 79.94 92 LYS A C 1
ATOM 742 O O . LYS A 1 92 ? -7.270 -4.935 -9.268 1.00 79.94 92 LYS A O 1
ATOM 747 N N . ALA A 1 93 ? -5.841 -6.253 -10.422 1.00 87.00 93 ALA A N 1
ATOM 748 C CA . ALA A 1 93 ? -5.122 -5.168 -11.059 1.00 87.00 93 ALA A CA 1
ATOM 749 C C . ALA A 1 93 ? -5.940 -4.549 -12.198 1.00 87.00 93 ALA A C 1
ATOM 751 O O . ALA A 1 93 ? -6.769 -5.199 -12.843 1.00 87.00 93 ALA A O 1
ATOM 752 N N . ARG A 1 94 ? -5.715 -3.257 -12.408 1.00 88.44 94 ARG A N 1
ATOM 753 C CA . ARG A 1 94 ? -6.286 -2.439 -13.471 1.00 88.44 94 ARG A CA 1
ATOM 754 C C . ARG A 1 94 ? -5.181 -2.136 -14.468 1.00 88.44 94 ARG A C 1
ATOM 756 O O . ARG A 1 94 ? -4.134 -1.632 -14.073 1.00 88.44 94 ARG A O 1
ATOM 763 N N . ASN A 1 95 ? -5.419 -2.414 -15.745 1.00 90.44 95 ASN A N 1
ATOM 764 C CA . ASN A 1 95 ? -4.450 -2.083 -16.785 1.00 90.44 95 ASN A CA 1
ATOM 765 C C . ASN A 1 95 ? -4.344 -0.563 -16.953 1.00 90.44 95 ASN A C 1
ATOM 767 O O . ASN A 1 95 ? -5.351 0.151 -16.946 1.00 90.44 95 ASN A O 1
ATOM 771 N N . LEU A 1 96 ? -3.118 -0.089 -17.132 1.00 88.50 96 LEU A N 1
ATOM 772 C CA . LEU A 1 96 ? -2.773 1.290 -17.423 1.00 88.50 96 LEU A CA 1
ATOM 773 C C . LEU A 1 96 ? -2.278 1.381 -18.859 1.00 88.50 96 LEU A C 1
ATOM 775 O O . LEU A 1 96 ? -1.402 0.635 -19.285 1.00 88.50 96 LEU A O 1
ATOM 779 N N . SER A 1 97 ? -2.817 2.344 -19.597 1.00 86.44 97 SER A N 1
ATOM 780 C CA . SER A 1 97 ? -2.263 2.725 -20.890 1.00 86.44 97 SER A CA 1
ATOM 781 C C . SER A 1 97 ? -1.230 3.819 -20.656 1.00 86.44 97 SER A C 1
ATOM 783 O O . SER A 1 97 ? -1.605 4.955 -20.365 1.00 86.44 97 SER A O 1
ATOM 785 N N . ILE A 1 98 ? 0.054 3.496 -20.794 1.00 85.31 98 ILE A N 1
ATOM 786 C CA . ILE A 1 98 ? 1.138 4.481 -20.708 1.00 85.31 98 ILE A CA 1
ATOM 787 C C . ILE A 1 98 ? 1.800 4.684 -22.071 1.00 85.31 98 ILE A C 1
ATOM 789 O O . ILE A 1 98 ? 1.834 3.776 -22.899 1.00 85.31 98 ILE A O 1
ATOM 793 N N . SER A 1 99 ? 2.298 5.895 -22.327 1.00 86.00 99 SER A N 1
ATOM 794 C CA . SER A 1 99 ? 3.058 6.175 -23.548 1.00 86.00 99 SER A CA 1
ATOM 795 C C . SER A 1 99 ? 4.457 5.564 -23.478 1.00 86.00 99 SER A C 1
ATOM 797 O O . SER A 1 99 ? 4.976 5.293 -22.393 1.00 86.00 99 SER A O 1
ATOM 799 N N . LYS A 1 100 ? 5.106 5.436 -24.639 1.00 78.56 100 LYS A N 1
ATOM 800 C CA . LYS A 1 100 ? 6.512 5.030 -24.734 1.00 78.56 100 LYS A CA 1
ATOM 801 C C . LYS A 1 100 ? 7.424 5.909 -23.874 1.00 78.56 100 LYS A C 1
ATOM 803 O O . LYS A 1 100 ? 8.149 5.383 -23.042 1.00 78.56 100 LYS A O 1
ATOM 808 N N . ASP A 1 101 ? 7.310 7.229 -24.002 1.00 85.19 101 ASP A N 1
ATOM 809 C CA . ASP A 1 101 ? 8.100 8.184 -23.212 1.00 85.19 101 ASP A CA 1
ATOM 810 C C . ASP A 1 101 ? 7.884 8.004 -21.700 1.00 85.19 101 ASP A C 1
ATOM 812 O O . ASP A 1 101 ? 8.807 8.165 -20.903 1.00 85.19 101 ASP A O 1
ATOM 816 N N . THR A 1 102 ? 6.659 7.645 -21.290 1.00 88.88 102 THR A N 1
ATOM 817 C CA . THR A 1 102 ? 6.343 7.372 -19.880 1.00 88.88 102 THR A CA 1
ATOM 818 C C . THR A 1 102 ? 7.057 6.116 -19.400 1.00 88.88 102 THR A C 1
ATOM 820 O O . THR A 1 102 ? 7.638 6.121 -18.317 1.00 88.88 102 THR A O 1
ATOM 823 N N . PHE A 1 103 ? 7.044 5.055 -20.207 1.00 83.75 103 PHE A N 1
ATOM 824 C CA . PHE A 1 103 ? 7.756 3.819 -19.904 1.00 83.75 103 PHE A CA 1
ATOM 825 C C . PHE A 1 103 ? 9.275 4.027 -19.861 1.00 83.75 103 PHE A C 1
ATOM 827 O O . PHE A 1 103 ? 9.906 3.638 -18.885 1.00 83.75 103 PHE A O 1
ATOM 834 N N . GLU A 1 104 ? 9.857 4.692 -20.863 1.00 80.69 104 GLU A N 1
ATOM 835 C CA . GLU A 1 104 ? 11.298 4.971 -20.914 1.00 80.69 104 GLU A CA 1
ATOM 836 C C . GLU A 1 104 ? 11.751 5.773 -19.691 1.00 80.69 104 GLU A C 1
ATOM 838 O O . GLU A 1 104 ? 12.761 5.447 -19.066 1.00 80.69 104 GLU A O 1
ATOM 843 N N . LYS A 1 105 ? 10.963 6.778 -19.288 1.00 87.25 105 LYS A N 1
ATOM 844 C CA . LYS A 1 105 ? 11.236 7.542 -18.073 1.00 87.25 105 LYS A CA 1
ATOM 845 C C . LYS A 1 105 ? 11.101 6.692 -16.807 1.00 87.25 105 LYS A C 1
ATOM 847 O O . LYS A 1 105 ? 11.979 6.769 -15.951 1.00 87.25 105 LYS A O 1
ATOM 852 N N . LEU A 1 106 ? 10.040 5.887 -16.680 1.00 87.75 106 LEU A N 1
ATOM 853 C CA . LEU A 1 106 ? 9.855 4.980 -15.539 1.00 87.75 106 LEU A CA 1
ATOM 854 C C . LEU A 1 106 ? 11.072 4.066 -15.400 1.00 87.75 106 LEU A C 1
ATOM 856 O O . LEU A 1 106 ? 11.627 3.919 -14.314 1.00 87.75 106 LEU A O 1
ATOM 860 N N . PHE A 1 107 ? 11.508 3.505 -16.523 1.00 80.69 107 PHE A N 1
ATOM 861 C CA . PHE A 1 107 ? 12.610 2.572 -16.554 1.00 80.69 107 PHE A CA 1
ATOM 862 C C . PHE A 1 107 ? 13.959 3.223 -16.216 1.00 80.69 107 PHE A C 1
ATOM 864 O O . PHE A 1 107 ? 14.697 2.699 -15.380 1.00 80.69 107 PHE A O 1
ATOM 871 N N . SER A 1 108 ? 14.254 4.398 -16.786 1.00 82.44 108 SER A N 1
ATOM 872 C CA . SER A 1 108 ? 15.452 5.182 -16.435 1.00 82.44 108 SER A CA 1
ATOM 873 C C . SER A 1 108 ? 15.517 5.424 -14.927 1.00 82.44 108 SER A C 1
ATOM 875 O O . SER A 1 108 ? 16.525 5.119 -14.291 1.00 82.44 108 SER A O 1
ATOM 877 N N . LEU A 1 109 ? 14.400 5.858 -14.334 1.00 88.12 109 LEU A N 1
ATOM 878 C CA . LEU A 1 109 ? 14.303 6.144 -12.903 1.00 88.12 109 LEU A CA 1
ATOM 879 C C . LEU A 1 109 ? 14.500 4.900 -12.022 1.00 88.12 109 LEU A C 1
ATOM 881 O O . LEU A 1 109 ? 15.119 5.009 -10.966 1.00 88.12 109 LEU A O 1
ATOM 885 N N . ILE A 1 110 ? 14.020 3.723 -12.444 1.00 83.12 110 ILE A N 1
ATOM 886 C CA . ILE A 1 110 ? 14.292 2.447 -11.754 1.00 83.12 110 ILE A CA 1
ATOM 887 C C . ILE A 1 110 ? 15.788 2.116 -11.822 1.00 83.12 110 ILE A C 1
ATOM 889 O O . ILE A 1 110 ? 16.384 1.745 -10.813 1.00 83.12 110 ILE A O 1
ATOM 893 N N . SER A 1 111 ? 16.406 2.273 -12.997 1.00 76.31 111 SER A N 1
ATOM 894 C CA . SER A 1 111 ? 17.817 1.929 -13.219 1.00 76.31 111 SER A CA 1
ATOM 895 C C . SER A 1 111 ? 18.804 2.819 -12.448 1.00 76.31 111 SER A C 1
ATOM 897 O O . SER A 1 111 ? 19.905 2.376 -12.113 1.00 76.31 111 SER A O 1
ATOM 899 N N . GLU A 1 112 ? 18.396 4.054 -12.148 1.00 80.38 112 GLU A N 1
ATOM 900 C CA . GLU A 1 112 ? 19.169 5.056 -11.407 1.00 80.38 112 GLU A CA 1
ATOM 901 C C . GLU A 1 112 ? 18.946 4.990 -9.886 1.00 80.38 112 GLU A C 1
ATOM 903 O O . GLU A 1 112 ? 19.692 5.613 -9.126 1.00 80.38 112 GLU A O 1
ATOM 908 N N . ALA A 1 113 ? 17.936 4.247 -9.420 1.00 80.75 113 ALA A N 1
ATOM 909 C CA . ALA A 1 113 ? 17.569 4.208 -8.012 1.00 80.75 113 ALA A CA 1
ATOM 910 C C . ALA A 1 113 ? 18.624 3.491 -7.147 1.00 80.75 113 ALA A C 1
ATOM 912 O O . ALA A 1 113 ? 19.176 2.447 -7.505 1.00 80.75 113 ALA A O 1
ATOM 913 N N . GLY A 1 114 ? 18.899 4.047 -5.964 1.00 78.06 114 GLY A N 1
ATOM 914 C CA . GLY A 1 114 ? 19.896 3.501 -5.043 1.00 78.06 114 GLY A CA 1
ATOM 915 C C . GLY A 1 114 ? 19.324 2.375 -4.185 1.00 78.06 114 GLY A C 1
ATOM 916 O O . GLY A 1 114 ? 18.258 2.541 -3.603 1.00 78.06 114 GLY A O 1
ATOM 917 N N . LYS A 1 115 ? 20.032 1.245 -4.047 1.00 83.19 115 LYS A N 1
ATOM 918 C CA . LYS A 1 115 ? 19.629 0.179 -3.111 1.00 83.19 115 LYS A CA 1
ATOM 919 C C . LYS A 1 115 ? 19.738 0.646 -1.660 1.00 83.19 115 LYS A C 1
ATOM 921 O O . LYS A 1 115 ? 20.757 1.216 -1.267 1.00 83.19 115 LYS A O 1
ATOM 926 N N . VAL A 1 116 ? 18.729 0.328 -0.856 1.00 82.12 116 VAL A N 1
ATOM 927 C CA . VAL A 1 116 ? 18.658 0.688 0.567 1.00 82.12 116 VAL A CA 1
ATOM 928 C C . VAL A 1 116 ? 18.204 -0.490 1.431 1.00 82.12 116 VAL A C 1
ATOM 930 O O . VAL A 1 116 ? 17.790 -1.535 0.933 1.00 82.12 116 VAL A O 1
ATOM 933 N N . ASN A 1 117 ? 18.309 -0.326 2.750 1.00 81.81 117 ASN A N 1
ATOM 934 C CA . ASN A 1 117 ? 17.684 -1.236 3.707 1.00 81.81 117 ASN A CA 1
ATOM 935 C C . ASN A 1 117 ? 16.171 -0.957 3.805 1.00 81.81 117 ASN A C 1
ATOM 937 O O . ASN A 1 117 ? 15.762 0.178 3.552 1.00 81.81 117 ASN A O 1
ATOM 941 N N . PRO A 1 118 ? 15.357 -1.941 4.233 1.00 77.56 118 PRO A N 1
ATOM 942 C CA . PRO A 1 118 ? 13.929 -1.732 4.452 1.00 77.56 118 PRO A CA 1
ATOM 943 C C . PRO A 1 118 ? 13.668 -0.537 5.389 1.00 77.56 118 PRO A C 1
ATOM 945 O O . PRO A 1 118 ? 14.299 -0.451 6.453 1.00 77.56 118 PRO A O 1
ATOM 948 N N . PRO A 1 119 ? 12.751 0.382 5.038 1.00 76.25 119 PRO A N 1
ATOM 949 C CA . PRO A 1 119 ? 12.410 1.505 5.897 1.00 76.25 119 PRO A CA 1
ATOM 950 C C . PRO A 1 119 ? 11.534 1.031 7.065 1.00 76.25 119 PRO A C 1
ATOM 952 O O . PRO A 1 119 ? 10.914 -0.029 7.022 1.00 76.25 119 PRO A O 1
ATOM 955 N N . LYS A 1 120 ? 11.433 1.852 8.117 1.00 74.69 120 LYS A N 1
ATOM 956 C CA . LYS A 1 120 ? 10.437 1.643 9.189 1.00 74.69 120 LYS A CA 1
ATOM 957 C C . LYS A 1 120 ? 9.023 2.094 8.794 1.00 74.69 120 LYS A C 1
ATOM 959 O O . LYS A 1 120 ? 8.101 1.917 9.579 1.00 74.69 120 LYS A O 1
ATOM 964 N N . SER A 1 121 ? 8.868 2.702 7.617 1.00 75.25 121 SER A N 1
ATOM 965 C CA . SER A 1 121 ? 7.579 3.173 7.107 1.00 75.25 121 SER A CA 1
ATOM 966 C C . SER A 1 121 ? 6.687 2.006 6.679 1.00 75.25 121 SER A C 1
ATOM 968 O O . SER A 1 121 ? 7.159 0.895 6.444 1.00 75.25 121 SER A O 1
ATOM 970 N N . PHE A 1 122 ? 5.390 2.270 6.562 1.00 76.94 122 PHE A N 1
ATOM 971 C CA . PHE A 1 122 ? 4.434 1.315 6.016 1.00 76.94 122 PHE A CA 1
ATOM 972 C C . PHE A 1 122 ? 4.382 1.397 4.494 1.00 76.94 122 PHE A C 1
ATOM 974 O O . PHE A 1 122 ? 4.800 2.379 3.876 1.00 76.94 122 PHE A O 1
ATOM 981 N N . ILE A 1 123 ? 3.809 0.362 3.898 1.00 79.12 123 ILE A N 1
ATOM 982 C CA . ILE A 1 123 ? 3.561 0.320 2.467 1.00 79.12 123 ILE A CA 1
ATOM 983 C C . ILE A 1 123 ? 2.415 1.275 2.109 1.00 79.12 123 ILE A C 1
ATOM 985 O O . ILE A 1 123 ? 1.320 1.177 2.652 1.00 79.12 123 ILE A O 1
ATOM 989 N N . GLU A 1 124 ? 2.647 2.166 1.149 1.00 76.06 124 GLU A N 1
ATOM 990 C CA . GLU A 1 124 ? 1.756 3.249 0.725 1.00 76.06 124 GLU A CA 1
ATOM 991 C C . GLU A 1 124 ? 0.423 2.773 0.128 1.00 76.06 124 GLU A C 1
ATOM 993 O O . GLU A 1 124 ? -0.504 3.558 -0.047 1.00 76.06 124 GLU A O 1
ATOM 998 N N . GLY A 1 125 ? 0.268 1.471 -0.102 1.00 74.62 125 GLY A N 1
ATOM 999 C CA . GLY A 1 125 ? -1.007 0.875 -0.474 1.00 74.62 125 GLY A CA 1
ATOM 1000 C C . GLY A 1 125 ? -1.248 0.808 -1.978 1.00 74.62 125 GLY A C 1
ATOM 1001 O O . GLY A 1 125 ? -2.355 0.444 -2.358 1.00 74.62 125 GLY A O 1
ATOM 1002 N N . TYR A 1 126 ? -0.246 1.089 -2.820 1.00 86.25 126 TYR A N 1
ATOM 1003 C CA . TYR A 1 126 ? -0.255 0.750 -4.247 1.00 86.25 126 TYR A CA 1
ATOM 1004 C C . TYR A 1 126 ? 0.848 -0.240 -4.612 1.00 86.25 126 TYR A C 1
ATOM 1006 O O . TYR A 1 126 ? 1.883 -0.329 -3.952 1.00 86.25 126 TYR A O 1
ATOM 1014 N N . GLU A 1 127 ? 0.607 -0.925 -5.720 1.00 89.19 127 GLU A N 1
ATOM 1015 C CA . GLU A 1 127 ? 1.507 -1.845 -6.392 1.00 89.19 127 GLU A CA 1
ATOM 1016 C C . GLU A 1 127 ? 1.393 -1.600 -7.899 1.00 89.19 127 GLU A C 1
ATOM 1018 O O . GLU A 1 127 ? 0.283 -1.526 -8.440 1.00 89.19 127 GLU A O 1
ATOM 1023 N N . LEU A 1 128 ? 2.533 -1.433 -8.560 1.00 92.75 128 LEU A N 1
ATOM 1024 C CA . LEU A 1 128 ? 2.656 -1.320 -10.007 1.00 92.75 128 LEU A CA 1
ATOM 1025 C C . LEU A 1 128 ? 3.314 -2.599 -10.525 1.00 92.75 128 LEU A C 1
ATOM 1027 O O . LEU A 1 128 ? 4.406 -2.938 -10.082 1.00 92.75 128 LEU A O 1
ATOM 1031 N N . LEU A 1 129 ? 2.663 -3.281 -11.462 1.00 91.12 129 LEU A N 1
ATOM 1032 C CA . LEU A 1 129 ? 3.170 -4.487 -12.104 1.00 91.12 129 LEU A CA 1
ATOM 1033 C C . LEU A 1 129 ? 3.481 -4.178 -13.566 1.00 91.12 129 LEU A C 1
ATOM 1035 O O . LEU A 1 129 ? 2.638 -3.632 -14.289 1.00 91.12 129 LEU A O 1
ATOM 1039 N N . LEU A 1 130 ? 4.685 -4.534 -13.994 1.00 88.88 130 LEU A N 1
ATOM 1040 C CA . LEU A 1 130 ? 5.167 -4.368 -15.359 1.00 88.88 130 LEU A CA 1
ATOM 1041 C C . LEU A 1 130 ? 5.445 -5.752 -15.942 1.00 88.88 130 LEU A C 1
ATOM 1043 O O . LEU A 1 130 ? 6.372 -6.420 -15.496 1.00 88.88 130 LEU A O 1
ATOM 1047 N N . GLU A 1 131 ? 4.672 -6.156 -16.946 1.00 88.94 131 GLU A N 1
ATOM 1048 C CA . GLU A 1 131 ? 4.962 -7.365 -17.722 1.00 88.94 131 GLU A CA 1
ATOM 1049 C C . GLU A 1 131 ? 5.943 -6.980 -18.830 1.00 88.94 131 GLU A C 1
ATOM 1051 O O . GLU A 1 131 ? 5.622 -6.169 -19.707 1.00 88.94 131 GLU A O 1
ATOM 1056 N N . TYR A 1 132 ? 7.146 -7.534 -18.787 1.00 84.06 132 TYR A N 1
ATOM 1057 C CA . TYR A 1 132 ? 8.268 -7.155 -19.635 1.00 84.06 132 TYR A CA 1
ATOM 1058 C C . TYR A 1 132 ? 8.829 -8.367 -20.381 1.00 84.06 132 TYR A C 1
ATOM 1060 O O . TYR A 1 132 ? 8.854 -9.478 -19.862 1.00 84.06 132 TYR A O 1
ATOM 1068 N N . GLU A 1 133 ? 9.309 -8.158 -21.604 1.00 84.31 133 GLU A N 1
ATOM 1069 C CA . GLU A 1 133 ? 10.095 -9.145 -22.343 1.00 84.31 133 GLU A CA 1
ATOM 1070 C C . GLU A 1 133 ? 11.386 -8.507 -22.854 1.00 84.31 133 GLU A C 1
ATOM 1072 O O . GLU A 1 133 ? 11.354 -7.475 -23.524 1.00 84.31 133 GLU A O 1
ATOM 1077 N N . SER A 1 134 ? 12.531 -9.109 -22.532 1.00 77.25 134 SER A N 1
ATOM 1078 C CA . SER A 1 134 ? 13.823 -8.684 -23.065 1.00 77.25 134 SER A CA 1
ATOM 1079 C C . SER A 1 134 ? 13.936 -8.992 -24.559 1.00 77.25 134 SER A C 1
ATOM 1081 O O . SER A 1 134 ? 13.267 -9.882 -25.079 1.00 77.25 134 SER A O 1
ATOM 1083 N N . GLU A 1 135 ? 14.833 -8.304 -25.267 1.00 74.94 135 GLU A N 1
ATOM 1084 C CA . GLU A 1 135 ? 15.108 -8.616 -26.680 1.00 74.94 135 GLU A CA 1
ATOM 1085 C C . GLU A 1 135 ? 15.658 -10.040 -26.886 1.00 74.94 135 GLU A C 1
ATOM 1087 O O . GLU A 1 135 ? 15.459 -10.633 -27.945 1.00 74.94 135 GLU A O 1
ATOM 1092 N N . ASP A 1 136 ? 16.288 -10.612 -25.856 1.00 72.44 136 ASP A N 1
ATOM 1093 C CA . ASP A 1 136 ? 16.767 -11.999 -25.847 1.00 72.44 136 ASP A CA 1
ATOM 1094 C C . ASP A 1 136 ? 15.643 -13.023 -25.572 1.00 72.44 136 ASP A C 1
ATOM 1096 O O . ASP A 1 136 ? 15.908 -14.220 -25.457 1.00 72.44 136 ASP A O 1
ATOM 1100 N N . GLY A 1 137 ? 14.390 -12.566 -25.460 1.00 75.25 137 GLY A N 1
ATOM 1101 C CA . GLY A 1 137 ? 13.198 -13.394 -25.266 1.00 75.25 137 GLY A CA 1
ATOM 1102 C C . GLY A 1 137 ? 12.877 -13.734 -23.810 1.00 75.25 137 GLY A C 1
ATOM 1103 O O . GLY A 1 137 ? 11.937 -14.487 -23.563 1.00 75.25 137 GLY A O 1
ATOM 1104 N N . LEU A 1 138 ? 13.610 -13.187 -22.831 1.00 76.19 138 LEU A N 1
ATOM 1105 C CA . LEU A 1 138 ? 13.310 -13.435 -21.421 1.00 76.19 138 LEU A CA 1
ATOM 1106 C C . LEU A 1 138 ? 12.094 -12.617 -20.990 1.00 76.19 138 LEU A C 1
ATOM 1108 O O . LEU A 1 138 ? 12.158 -11.391 -20.938 1.00 76.19 138 LEU A O 1
ATOM 1112 N N . SER A 1 139 ? 11.014 -13.297 -20.617 1.00 81.94 139 SER A N 1
ATOM 1113 C CA . SER A 1 139 ? 9.830 -12.658 -20.040 1.00 81.94 139 SER A CA 1
ATOM 1114 C C . SER A 1 139 ? 9.926 -12.583 -18.513 1.00 81.94 139 SER A C 1
ATOM 1116 O O . SER A 1 139 ? 10.202 -13.584 -17.848 1.00 81.94 139 SER A O 1
ATOM 1118 N N . CYS A 1 140 ? 9.701 -11.396 -17.950 1.00 81.44 140 CYS A N 1
ATOM 1119 C CA . CYS A 1 140 ? 9.654 -11.182 -16.510 1.00 81.44 140 CYS A CA 1
ATOM 1120 C C . CYS A 1 140 ? 8.552 -10.207 -16.092 1.00 81.44 140 CYS A C 1
ATOM 1122 O O . CYS A 1 140 ? 8.176 -9.305 -16.839 1.00 81.44 140 CYS A O 1
ATOM 1124 N N . ASP A 1 141 ? 8.093 -10.370 -14.856 1.00 85.81 141 ASP A N 1
ATOM 1125 C CA . ASP A 1 141 ? 7.210 -9.432 -14.182 1.00 85.81 141 ASP A CA 1
ATOM 1126 C C . ASP A 1 141 ? 8.026 -8.618 -13.182 1.00 85.81 141 ASP A C 1
ATOM 1128 O O . ASP A 1 141 ? 8.757 -9.180 -12.363 1.00 85.81 141 ASP A O 1
ATOM 1132 N N . ILE A 1 142 ? 7.902 -7.294 -13.250 1.00 85.62 142 ILE A N 1
ATOM 1133 C CA . ILE A 1 142 ? 8.507 -6.361 -12.298 1.00 85.62 142 ILE A CA 1
ATOM 1134 C C . ILE A 1 142 ? 7.391 -5.785 -11.434 1.00 85.62 142 ILE A C 1
ATOM 1136 O O . ILE A 1 142 ? 6.562 -5.007 -11.910 1.00 85.62 142 ILE A O 1
ATOM 1140 N N . GLU A 1 143 ? 7.388 -6.139 -10.159 1.00 89.31 143 GLU A N 1
ATOM 1141 C CA . GLU A 1 143 ? 6.503 -5.584 -9.146 1.00 89.31 143 GLU A CA 1
ATOM 1142 C C . GLU A 1 143 ? 7.213 -4.441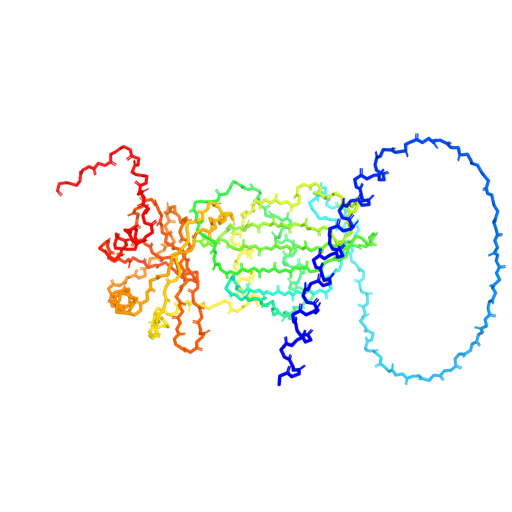 -8.415 1.00 89.31 143 GLU A C 1
ATOM 1144 O O . GLU A 1 143 ? 8.353 -4.576 -7.971 1.00 89.31 143 GLU A O 1
ATOM 1149 N N . LEU A 1 144 ? 6.539 -3.300 -8.291 1.00 91.44 144 LEU A N 1
ATOM 1150 C CA . LEU A 1 144 ? 6.999 -2.133 -7.548 1.00 91.44 144 LEU A CA 1
ATOM 1151 C C . LEU A 1 144 ? 5.946 -1.736 -6.523 1.00 91.44 144 LEU A C 1
ATOM 1153 O O . LEU A 1 144 ? 4.816 -1.393 -6.873 1.00 91.44 144 LEU A O 1
ATOM 1157 N N . ILE A 1 145 ? 6.337 -1.719 -5.254 1.00 89.88 145 ILE A N 1
ATOM 1158 C CA . ILE A 1 145 ? 5.445 -1.421 -4.137 1.00 89.88 145 ILE A CA 1
ATOM 1159 C C . ILE A 1 145 ? 5.974 -0.192 -3.397 1.00 89.88 145 ILE A C 1
ATOM 1161 O O . ILE A 1 145 ? 7.079 -0.214 -2.853 1.00 89.88 145 ILE A O 1
ATOM 1165 N N . GLY A 1 146 ? 5.200 0.894 -3.373 1.00 89.75 146 GLY A N 1
ATOM 1166 C CA . GLY A 1 146 ? 5.620 2.151 -2.744 1.00 89.75 146 GLY A CA 1
ATOM 1167 C C . GLY A 1 146 ? 5.543 2.118 -1.227 1.00 89.75 146 GLY A C 1
ATOM 1168 O O . GLY A 1 146 ? 4.593 1.579 -0.675 1.00 89.75 146 GLY A O 1
ATOM 1169 N N . PHE A 1 147 ? 6.495 2.740 -0.537 1.00 86.12 147 PHE A N 1
ATOM 1170 C CA . PHE A 1 147 ? 6.401 3.038 0.892 1.00 86.12 147 PHE A CA 1
ATOM 1171 C C . PHE A 1 147 ? 5.932 4.468 1.120 1.00 86.12 147 PHE A C 1
ATOM 1173 O O . PHE A 1 147 ? 6.217 5.376 0.344 1.00 86.12 147 PHE A O 1
ATOM 1180 N N . ASN A 1 148 ? 5.247 4.689 2.238 1.00 82.62 148 ASN A N 1
ATOM 1181 C CA . ASN A 1 148 ? 4.723 5.997 2.600 1.00 82.62 148 ASN A CA 1
ATOM 1182 C C . ASN A 1 148 ? 5.807 6.886 3.232 1.00 82.62 148 ASN A C 1
ATOM 1184 O O . ASN A 1 148 ? 5.622 7.444 4.305 1.00 82.62 148 ASN A O 1
ATOM 1188 N N . ASP A 1 149 ? 6.989 6.948 2.634 1.00 84.31 149 ASP A N 1
ATOM 1189 C CA . ASP A 1 149 ? 8.054 7.902 2.962 1.00 84.31 149 ASP A CA 1
ATOM 1190 C C . ASP A 1 149 ? 8.414 8.794 1.759 1.00 84.31 149 ASP A C 1
ATOM 1192 O O . ASP A 1 149 ? 9.405 9.523 1.801 1.00 84.31 149 ASP A O 1
ATOM 1196 N N . ASP A 1 150 ? 7.591 8.728 0.705 1.00 87.81 150 ASP A N 1
ATOM 1197 C CA . ASP A 1 150 ? 7.703 9.468 -0.554 1.00 87.81 150 ASP A CA 1
ATOM 1198 C C . ASP A 1 150 ? 8.984 9.198 -1.356 1.00 87.81 150 ASP A C 1
ATOM 1200 O O . ASP A 1 150 ? 9.292 9.940 -2.291 1.00 87.81 150 ASP A O 1
ATOM 1204 N N . LYS A 1 151 ? 9.739 8.142 -1.030 1.00 90.44 151 LYS A N 1
ATOM 1205 C CA . LYS A 1 151 ? 11.020 7.870 -1.698 1.00 90.44 151 LYS A CA 1
ATOM 1206 C C . LYS A 1 151 ? 11.392 6.404 -1.829 1.00 90.44 151 LYS A C 1
ATOM 1208 O O . LYS A 1 151 ? 12.157 6.086 -2.733 1.00 90.44 151 LYS A O 1
ATOM 1213 N N . THR A 1 152 ? 10.892 5.522 -0.975 1.00 90.44 152 THR A N 1
ATOM 1214 C CA . THR A 1 152 ? 11.303 4.120 -0.965 1.00 90.44 152 THR A CA 1
ATOM 1215 C C . THR A 1 152 ? 10.294 3.251 -1.703 1.00 90.44 152 THR A C 1
ATOM 1217 O O . THR A 1 152 ? 9.083 3.408 -1.555 1.00 90.44 152 THR A O 1
ATOM 1220 N N . LEU A 1 153 ? 10.797 2.297 -2.482 1.00 90.56 153 LEU A N 1
ATOM 1221 C CA . LEU A 1 153 ? 10.015 1.253 -3.137 1.00 90.56 153 LEU A CA 1
ATOM 1222 C C . LEU A 1 153 ? 10.615 -0.108 -2.794 1.00 90.56 153 LEU A C 1
ATOM 1224 O O . LEU A 1 153 ? 11.837 -0.268 -2.781 1.00 90.56 153 LEU A O 1
ATOM 1228 N N . TYR A 1 154 ? 9.760 -1.093 -2.548 1.00 88.69 154 TYR A N 1
ATOM 1229 C CA . TYR A 1 154 ? 10.135 -2.489 -2.727 1.00 88.69 154 TYR A CA 1
ATOM 1230 C C . TYR A 1 154 ? 10.040 -2.833 -4.212 1.00 88.69 154 TYR A C 1
ATOM 1232 O O . TYR A 1 154 ? 9.136 -2.349 -4.897 1.00 88.69 154 TYR A O 1
ATOM 1240 N N . PHE A 1 155 ? 10.968 -3.654 -4.690 1.00 86.38 155 PHE A N 1
ATOM 1241 C CA . PHE A 1 155 ? 10.906 -4.223 -6.025 1.00 86.38 155 PHE A CA 1
ATOM 1242 C C . PHE A 1 155 ? 11.054 -5.741 -5.962 1.00 86.38 155 PHE A C 1
ATOM 1244 O O . PHE A 1 155 ? 11.850 -6.256 -5.170 1.00 86.38 155 PHE A O 1
ATOM 1251 N N . GLU A 1 156 ? 10.322 -6.426 -6.831 1.00 84.94 156 GLU A N 1
ATOM 1252 C CA . GLU A 1 156 ? 10.456 -7.852 -7.109 1.00 84.94 156 GLU A CA 1
ATOM 1253 C C . GLU A 1 156 ? 10.445 -8.079 -8.621 1.00 84.94 156 GLU A C 1
ATOM 1255 O O . GLU A 1 156 ? 9.703 -7.435 -9.352 1.00 84.94 156 GLU A O 1
ATOM 1260 N N . ILE A 1 157 ? 11.313 -8.962 -9.097 1.00 80.62 157 ILE A N 1
ATOM 1261 C CA . ILE A 1 157 ? 11.468 -9.317 -10.501 1.00 80.62 157 ILE A CA 1
ATOM 1262 C C . ILE A 1 157 ? 11.374 -10.829 -10.577 1.00 80.62 157 ILE A C 1
ATOM 1264 O O . ILE A 1 157 ? 12.278 -11.541 -10.138 1.00 80.62 157 ILE A O 1
ATOM 1268 N N . SER A 1 158 ? 10.287 -11.324 -11.143 1.00 78.94 158 SER A N 1
ATOM 1269 C CA . SER A 1 158 ? 10.054 -12.755 -11.300 1.00 78.94 158 SER A CA 1
ATOM 1270 C C . SER A 1 158 ? 10.125 -13.124 -12.774 1.00 78.94 158 SER A C 1
ATOM 1272 O O . SER A 1 158 ? 9.617 -12.402 -13.626 1.00 78.94 158 SER A O 1
ATOM 1274 N N . SER A 1 159 ? 10.805 -14.222 -13.102 1.00 75.44 159 SER A N 1
ATOM 1275 C CA . SER A 1 159 ? 10.706 -14.770 -14.454 1.00 75.44 159 SER A CA 1
ATOM 1276 C C . SER A 1 159 ? 9.397 -15.527 -14.600 1.00 75.44 159 SER A C 1
ATO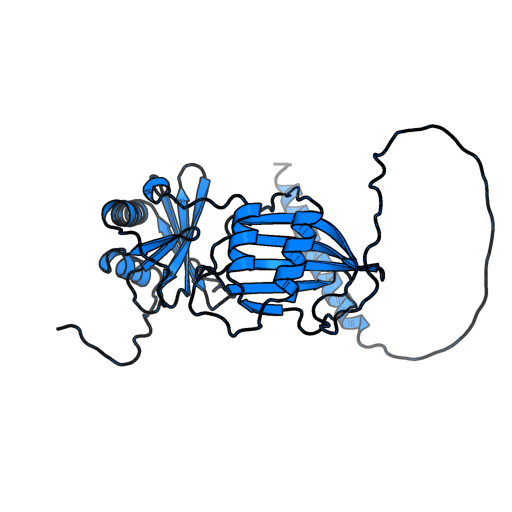M 1278 O O . SER A 1 159 ? 8.989 -16.246 -13.686 1.00 75.44 159 SER A O 1
ATOM 1280 N N . THR A 1 160 ? 8.774 -15.415 -15.770 1.00 69.62 160 THR A N 1
ATOM 1281 C CA . THR A 1 160 ? 7.609 -16.235 -16.116 1.00 69.62 160 THR A CA 1
ATOM 1282 C C . THR A 1 160 ? 7.996 -17.664 -16.517 1.00 69.62 160 THR A C 1
ATOM 1284 O O . THR A 1 160 ? 7.121 -18.514 -16.668 1.00 69.62 160 THR A O 1
ATOM 1287 N N . GLU A 1 161 ? 9.291 -17.942 -16.702 1.00 67.06 161 GLU A N 1
ATOM 1288 C CA . GLU A 1 161 ? 9.832 -19.268 -17.010 1.00 67.06 161 GLU A CA 1
ATOM 1289 C C . GLU A 1 161 ? 10.524 -19.875 -15.777 1.00 67.06 161 GLU A C 1
ATOM 1291 O O . GLU A 1 161 ? 11.400 -19.255 -15.171 1.00 67.06 161 GLU A O 1
ATOM 1296 N N . GLU A 1 162 ? 10.153 -21.111 -15.412 1.00 55.69 162 GLU A N 1
ATOM 1297 C CA . GLU A 1 162 ? 10.574 -21.785 -14.165 1.00 55.69 162 GLU A CA 1
ATOM 1298 C C . GLU A 1 162 ? 12.101 -21.983 -14.020 1.00 55.69 162 GLU A C 1
ATOM 1300 O O . GLU A 1 162 ? 12.578 -22.238 -12.915 1.00 55.69 162 GLU A O 1
ATOM 1305 N N . GLU A 1 163 ? 12.885 -21.855 -15.098 1.00 52.59 163 GLU A N 1
ATOM 1306 C CA . GLU A 1 163 ? 14.314 -22.213 -15.114 1.00 52.59 163 GLU A CA 1
ATOM 1307 C C . GLU A 1 163 ? 15.294 -21.023 -15.134 1.00 52.59 163 GLU A C 1
ATOM 1309 O O . GLU A 1 163 ? 16.504 -21.222 -15.000 1.00 52.59 163 GLU A O 1
ATOM 1314 N N . SER A 1 164 ? 14.826 -19.777 -15.247 1.00 55.50 164 SER A N 1
ATOM 1315 C CA . SER A 1 164 ? 15.720 -18.610 -15.305 1.00 55.50 164 SER A CA 1
ATOM 1316 C C . SER A 1 164 ? 15.786 -17.884 -13.956 1.00 55.50 164 SER A C 1
ATOM 1318 O O . SER A 1 164 ? 14.931 -17.063 -13.621 1.00 55.50 164 SER A O 1
ATOM 1320 N N . PHE A 1 165 ? 16.823 -18.173 -13.171 1.00 51.25 165 PHE A N 1
ATOM 1321 C CA . PHE A 1 165 ? 17.105 -17.451 -11.930 1.00 51.25 165 PHE A CA 1
ATOM 1322 C C . PHE A 1 165 ? 17.625 -16.034 -12.227 1.00 51.25 165 PHE A C 1
ATOM 1324 O O . PHE A 1 165 ? 18.662 -15.875 -12.873 1.00 51.25 165 PHE A O 1
ATOM 1331 N N . ILE A 1 166 ? 16.932 -15.008 -11.723 1.00 59.81 166 ILE A N 1
ATOM 1332 C CA . ILE A 1 166 ? 17.368 -13.607 -11.803 1.00 59.81 166 ILE A CA 1
ATOM 1333 C C . ILE A 1 166 ? 18.049 -13.239 -10.476 1.00 59.81 166 ILE A C 1
ATOM 1335 O O . ILE A 1 166 ? 17.408 -13.127 -9.432 1.00 59.81 166 ILE A O 1
ATOM 1339 N N . GLU A 1 167 ? 19.373 -13.068 -10.494 1.00 50.69 167 GLU A N 1
ATOM 1340 C CA . GLU A 1 167 ? 20.125 -12.584 -9.329 1.00 50.69 167 GLU A CA 1
ATOM 1341 C C . GLU A 1 167 ? 19.672 -11.171 -8.929 1.00 50.69 167 GLU A C 1
ATOM 1343 O O . GLU A 1 167 ? 19.559 -10.288 -9.773 1.00 50.69 167 GLU A O 1
ATOM 1348 N N . ASN A 1 168 ? 19.517 -10.913 -7.624 1.00 57.59 168 ASN A N 1
ATOM 1349 C CA . ASN A 1 168 ? 18.993 -9.643 -7.094 1.00 57.59 168 ASN A CA 1
ATOM 1350 C C . ASN A 1 168 ? 17.561 -9.316 -7.542 1.00 57.59 168 ASN A C 1
ATOM 1352 O O . ASN A 1 168 ? 17.227 -8.138 -7.660 1.00 57.59 168 ASN A O 1
ATOM 1356 N N . SER A 1 169 ? 16.733 -10.338 -7.749 1.00 68.88 169 SER A N 1
ATOM 1357 C CA . SER A 1 169 ? 15.326 -10.196 -8.116 1.00 68.88 169 SER A CA 1
ATOM 1358 C C . SER A 1 169 ? 14.501 -9.385 -7.123 1.00 68.88 169 SER A C 1
ATOM 1360 O O . SER A 1 169 ? 13.507 -8.811 -7.525 1.00 68.88 169 SER A O 1
ATOM 1362 N N . THR A 1 170 ? 14.893 -9.298 -5.850 1.00 79.12 170 THR A N 1
ATOM 1363 C CA . THR A 1 170 ? 14.109 -8.592 -4.826 1.00 79.12 170 THR A CA 1
ATOM 1364 C C . THR A 1 170 ? 14.950 -7.621 -4.012 1.00 79.12 170 THR A C 1
ATOM 1366 O O . THR A 1 170 ? 16.101 -7.922 -3.672 1.00 79.12 170 THR A O 1
ATOM 1369 N N . GLY A 1 171 ? 14.365 -6.504 -3.590 1.00 83.88 171 GLY A N 1
ATOM 1370 C CA . GLY A 1 171 ? 15.007 -5.602 -2.640 1.00 83.88 171 GLY A CA 1
ATOM 1371 C C . GLY A 1 171 ? 14.265 -4.289 -2.436 1.00 83.88 171 GLY A C 1
ATOM 1372 O O . GLY A 1 171 ? 13.087 -4.167 -2.753 1.00 83.88 171 GLY A O 1
ATOM 1373 N N . TYR A 1 172 ? 14.980 -3.299 -1.903 1.00 85.44 172 TYR A N 1
ATOM 1374 C CA . TYR A 1 172 ? 14.463 -1.951 -1.680 1.00 85.44 172 TYR A CA 1
ATOM 1375 C C . TYR A 1 172 ? 15.335 -0.938 -2.409 1.00 85.44 172 TYR A C 1
ATOM 1377 O O . TYR A 1 172 ? 16.567 -1.026 -2.366 1.00 85.44 172 TYR A O 1
ATOM 1385 N N . ILE A 1 173 ? 14.691 0.025 -3.058 1.00 87.88 173 ILE A N 1
ATOM 1386 C CA . ILE A 1 173 ? 15.332 1.142 -3.748 1.00 87.88 173 ILE A CA 1
ATOM 1387 C C . ILE A 1 173 ? 14.801 2.471 -3.215 1.00 87.88 173 ILE A C 1
ATOM 1389 O O . ILE A 1 173 ? 13.650 2.561 -2.798 1.00 87.88 173 ILE A O 1
ATOM 1393 N N . GLU A 1 174 ? 15.634 3.505 -3.247 1.00 88.56 174 GLU A N 1
ATOM 1394 C CA . GLU A 1 174 ? 15.273 4.869 -2.870 1.00 88.56 174 GLU A CA 1
ATOM 1395 C C . GLU A 1 174 ? 15.397 5.802 -4.084 1.00 88.56 174 GLU A C 1
ATOM 1397 O O . GLU A 1 174 ? 16.472 5.948 -4.671 1.00 88.56 174 GLU A O 1
ATOM 1402 N N . SER A 1 175 ? 14.282 6.426 -4.464 1.00 91.50 175 SER A N 1
ATOM 1403 C CA . SER A 1 175 ? 14.190 7.504 -5.447 1.00 91.50 175 SER A CA 1
ATOM 1404 C C . SER A 1 175 ? 12.869 8.269 -5.277 1.00 91.50 175 SER A C 1
ATOM 1406 O O . SER A 1 175 ? 11.797 7.804 -5.667 1.00 91.50 175 SER A O 1
ATOM 1408 N N . ALA A 1 176 ? 12.945 9.483 -4.720 1.00 93.12 176 ALA A N 1
ATOM 1409 C CA . ALA A 1 176 ? 11.778 10.361 -4.576 1.00 93.12 176 ALA A CA 1
ATOM 1410 C C . ALA A 1 176 ? 11.177 10.769 -5.931 1.00 93.12 176 ALA A C 1
ATOM 1412 O O . ALA A 1 176 ? 9.961 10.914 -6.062 1.00 93.12 176 ALA A O 1
ATOM 1413 N N . GLU A 1 177 ? 12.019 10.916 -6.959 1.00 95.06 177 GLU A N 1
ATOM 1414 C CA . GLU A 1 177 ? 11.552 11.207 -8.315 1.00 95.06 177 GLU A CA 1
ATOM 1415 C C . GLU A 1 177 ? 10.762 10.030 -8.899 1.00 95.06 177 GLU A C 1
ATOM 1417 O O . GLU A 1 177 ? 9.692 10.246 -9.469 1.00 95.06 177 GLU A O 1
ATOM 1422 N N . LEU A 1 178 ? 11.231 8.792 -8.704 1.00 93.44 178 LEU A N 1
ATOM 1423 C CA . LEU A 1 178 ? 10.520 7.590 -9.142 1.00 93.44 178 LEU A CA 1
ATOM 1424 C C . LEU A 1 178 ? 9.155 7.462 -8.459 1.00 93.44 178 LEU A C 1
ATOM 1426 O O . LEU A 1 178 ? 8.153 7.257 -9.141 1.00 93.44 178 LEU A O 1
ATOM 1430 N N . VAL A 1 179 ? 9.093 7.643 -7.137 1.00 93.31 179 VAL A N 1
ATOM 1431 C CA . VAL A 1 179 ? 7.829 7.580 -6.382 1.00 93.31 179 VAL A CA 1
ATOM 1432 C C . VAL A 1 179 ? 6.843 8.646 -6.862 1.00 93.31 179 VAL A C 1
ATOM 1434 O O . VAL A 1 179 ? 5.686 8.335 -7.154 1.00 93.31 179 VAL A O 1
ATOM 1437 N N . ALA A 1 180 ? 7.291 9.896 -7.008 1.00 93.75 180 ALA A N 1
ATOM 1438 C CA . ALA A 1 180 ? 6.451 10.974 -7.526 1.00 93.75 180 ALA A CA 1
ATOM 1439 C C . ALA A 1 180 ? 5.959 10.680 -8.953 1.00 93.75 180 ALA A C 1
ATOM 1441 O O . ALA A 1 180 ? 4.798 10.945 -9.285 1.00 93.75 180 ALA A O 1
ATOM 1442 N N . PHE A 1 181 ? 6.820 10.095 -9.789 1.00 95.31 181 PHE A N 1
ATOM 1443 C CA . PHE A 1 181 ? 6.472 9.720 -11.151 1.00 95.31 181 PHE A CA 1
ATOM 1444 C C . PHE A 1 181 ? 5.420 8.604 -11.186 1.00 95.31 181 PHE A C 1
ATOM 1446 O O . PHE A 1 181 ? 4.396 8.773 -11.850 1.00 95.31 181 PHE A O 1
ATOM 1453 N N . ILE A 1 182 ? 5.583 7.531 -10.406 1.00 94.00 182 ILE A N 1
ATOM 1454 C CA . ILE A 1 182 ? 4.595 6.443 -10.302 1.00 94.00 182 ILE A CA 1
ATOM 1455 C C . ILE A 1 182 ? 3.241 6.979 -9.823 1.00 94.00 182 ILE A C 1
ATOM 1457 O O . ILE A 1 182 ? 2.219 6.711 -10.456 1.00 94.00 182 ILE A O 1
ATOM 1461 N N . LYS A 1 183 ? 3.220 7.810 -8.771 1.00 91.44 183 LYS A N 1
ATOM 1462 C CA . LYS A 1 183 ? 1.988 8.446 -8.270 1.00 91.44 183 LYS A CA 1
ATOM 1463 C C . LYS A 1 183 ? 1.258 9.252 -9.342 1.00 91.44 183 LYS A C 1
ATOM 1465 O O . LYS A 1 183 ? 0.025 9.251 -9.37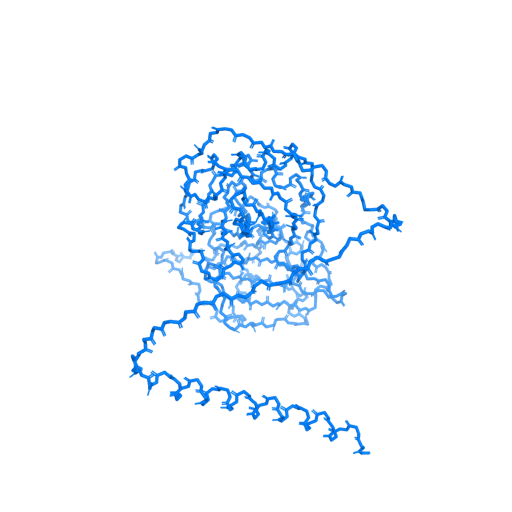8 1.00 91.44 183 LYS A O 1
ATOM 1470 N N . SER A 1 184 ? 2.006 9.926 -10.217 1.00 92.31 184 SER A N 1
ATOM 1471 C CA . SER A 1 184 ? 1.430 10.678 -11.335 1.00 92.31 184 SER A CA 1
ATOM 1472 C C . SER A 1 184 ? 0.776 9.766 -12.379 1.00 92.31 184 SER A C 1
ATOM 1474 O O . SER A 1 184 ? -0.302 10.094 -12.871 1.00 92.31 184 SER A O 1
ATOM 1476 N N . ILE A 1 185 ? 1.372 8.599 -12.656 1.00 91.12 185 ILE A N 1
ATOM 1477 C CA . ILE A 1 185 ? 0.855 7.613 -13.615 1.00 91.12 185 ILE A CA 1
ATOM 1478 C C . ILE A 1 185 ? -0.446 6.988 -13.099 1.00 91.12 185 ILE A C 1
ATOM 1480 O O . ILE A 1 185 ? -1.428 6.904 -13.833 1.00 91.12 185 ILE A O 1
ATOM 1484 N N . ILE A 1 186 ? -0.474 6.576 -11.828 1.00 88.44 186 ILE A N 1
ATOM 1485 C CA . ILE A 1 186 ? -1.633 5.888 -11.234 1.00 88.44 186 ILE A CA 1
ATOM 1486 C C . ILE A 1 186 ? -2.765 6.848 -10.830 1.00 88.44 186 ILE A C 1
ATOM 1488 O O . ILE A 1 186 ? -3.808 6.410 -10.345 1.00 88.44 186 ILE A O 1
ATOM 1492 N N . GLY A 1 187 ? -2.568 8.160 -11.003 1.00 86.62 187 GLY A N 1
ATOM 1493 C CA . GLY A 1 187 ? -3.537 9.179 -10.606 1.00 86.62 187 GLY A CA 1
ATOM 1494 C C . GLY A 1 187 ? -3.811 9.160 -9.104 1.00 86.62 187 GLY A C 1
ATOM 1495 O O . GLY A 1 187 ? -4.975 9.211 -8.697 1.00 86.62 187 GLY A O 1
ATOM 1496 N N . TRP A 1 188 ? -2.750 9.048 -8.296 1.00 85.56 188 TRP A N 1
ATOM 1497 C CA . TRP A 1 188 ? -2.840 8.921 -6.844 1.00 85.56 188 TRP A CA 1
ATOM 1498 C C . TRP A 1 188 ? -3.695 10.034 -6.229 1.00 85.56 188 TRP A C 1
ATOM 1500 O O . TRP A 1 188 ? -3.519 11.218 -6.530 1.00 85.56 188 TRP A O 1
ATOM 1510 N N . LYS A 1 189 ? -4.618 9.655 -5.341 1.00 80.81 189 LYS A N 1
ATOM 1511 C CA . LYS A 1 189 ? -5.486 10.590 -4.620 1.00 80.81 189 LYS A CA 1
ATOM 1512 C C . LYS A 1 189 ? -5.311 10.419 -3.128 1.00 80.81 189 LYS A C 1
ATOM 1514 O O . LYS A 1 189 ? -5.143 9.317 -2.626 1.00 80.81 189 LYS A O 1
ATOM 1519 N N . GLU A 1 190 ? -5.377 11.542 -2.426 1.00 80.06 190 GLU A N 1
ATOM 1520 C CA . GLU A 1 190 ? -5.352 11.543 -0.972 1.00 80.06 190 GLU A CA 1
ATOM 1521 C C . GLU A 1 190 ? -6.616 10.867 -0.416 1.00 80.06 190 GLU A C 1
ATOM 1523 O O . GLU A 1 190 ? -7.725 11.193 -0.842 1.00 80.06 190 GLU A O 1
ATOM 1528 N N . PHE A 1 191 ? -6.452 9.962 0.551 1.00 87.44 191 PHE A N 1
ATOM 1529 C CA . PHE A 1 191 ? -7.572 9.366 1.273 1.00 87.44 191 PHE A CA 1
ATOM 1530 C C . PHE A 1 191 ? -8.330 10.402 2.119 1.00 87.44 191 PHE A C 1
ATOM 1532 O O . PHE A 1 191 ? -7.725 11.164 2.879 1.00 87.44 191 PHE A O 1
ATOM 1539 N N . ASP A 1 192 ? -9.661 10.398 2.010 1.00 90.50 192 ASP A N 1
ATOM 1540 C CA . ASP A 1 192 ? -10.559 11.171 2.870 1.00 90.50 192 ASP A CA 1
ATOM 1541 C C . ASP A 1 192 ? -11.027 10.300 4.038 1.00 90.50 192 ASP A C 1
ATOM 1543 O O . ASP A 1 192 ? -11.722 9.304 3.843 1.00 90.50 192 ASP A O 1
ATOM 1547 N N . ILE A 1 193 ? -10.686 10.701 5.263 1.00 92.38 193 ILE A N 1
ATOM 1548 C CA . ILE A 1 193 ? -11.035 9.943 6.465 1.00 92.38 193 ILE A CA 1
ATOM 1549 C C . ILE A 1 193 ? -12.546 9.810 6.683 1.00 92.38 193 ILE A C 1
ATOM 1551 O O . ILE A 1 193 ? -12.994 8.854 7.313 1.00 92.38 193 ILE A O 1
ATOM 1555 N N . GLN A 1 194 ? -13.352 10.713 6.116 1.00 94.19 194 GLN A N 1
ATOM 1556 C CA . GLN A 1 194 ? -14.811 10.609 6.173 1.00 94.19 194 GLN A CA 1
ATOM 1557 C C . GLN A 1 194 ? -15.336 9.352 5.460 1.00 94.19 194 GLN A C 1
ATOM 1559 O O . GLN A 1 194 ? -16.440 8.896 5.761 1.00 94.19 194 GLN A O 1
ATOM 1564 N N . ASN A 1 195 ? -14.543 8.738 4.574 1.00 92.38 195 ASN A N 1
ATOM 1565 C CA . ASN A 1 195 ? -14.899 7.492 3.896 1.00 92.38 195 ASN A CA 1
ATOM 1566 C C . ASN A 1 195 ? -15.049 6.294 4.845 1.00 92.38 195 ASN A C 1
ATOM 1568 O O . ASN A 1 195 ? -15.755 5.346 4.498 1.00 92.38 195 ASN A O 1
ATOM 1572 N N . LEU A 1 196 ? -14.462 6.358 6.048 1.00 93.81 196 LEU A N 1
ATOM 1573 C CA . LEU A 1 196 ? -14.656 5.356 7.103 1.00 93.81 196 LEU A CA 1
ATOM 1574 C C . LEU A 1 196 ? -16.081 5.370 7.684 1.00 93.81 196 LEU A C 1
ATOM 1576 O O . LEU A 1 196 ? -16.465 4.464 8.427 1.00 93.81 196 LEU A O 1
ATOM 1580 N N . SER A 1 197 ? -16.877 6.400 7.379 1.00 92.00 197 SER A N 1
ATOM 1581 C CA . SER A 1 197 ? -18.271 6.476 7.807 1.00 92.00 197 SER A CA 1
ATOM 1582 C C . SER A 1 197 ? -19.061 5.277 7.284 1.00 92.00 197 SER A C 1
ATOM 1584 O O . SER A 1 197 ? -19.044 4.968 6.092 1.00 92.00 197 SER A O 1
ATOM 1586 N N . GLY A 1 198 ? -19.779 4.609 8.188 1.00 89.25 198 GLY A N 1
ATOM 1587 C CA . GLY A 1 198 ? -20.548 3.410 7.860 1.00 89.25 198 GLY A CA 1
ATOM 1588 C C . GLY A 1 198 ? -19.755 2.102 7.902 1.00 89.25 198 GLY A C 1
ATOM 1589 O O . GLY A 1 198 ? -20.278 1.097 7.413 1.00 89.25 198 GLY A O 1
ATOM 1590 N N . THR A 1 199 ? -18.557 2.100 8.500 1.00 94.50 199 THR A N 1
ATOM 1591 C CA . THR A 1 199 ? -17.834 0.868 8.854 1.00 94.50 199 THR A CA 1
ATOM 1592 C C . THR A 1 199 ? -18.690 0.001 9.781 1.00 94.50 199 THR A C 1
ATOM 1594 O O . THR A 1 199 ? -19.206 0.491 10.788 1.00 94.50 199 THR A O 1
ATOM 1597 N N . ASP A 1 200 ? -18.855 -1.279 9.453 1.00 92.75 200 ASP A N 1
ATOM 1598 C CA . ASP A 1 200 ? -19.547 -2.277 10.278 1.00 92.75 200 ASP A CA 1
ATOM 1599 C C . ASP A 1 200 ? -18.604 -3.335 10.864 1.00 92.75 200 ASP A C 1
ATOM 1601 O O . ASP A 1 200 ? -18.874 -3.857 11.953 1.00 92.75 200 ASP A O 1
ATOM 1605 N N . GLU A 1 201 ? -17.484 -3.595 10.189 1.00 95.94 201 GLU A N 1
ATOM 1606 C CA . GLU A 1 201 ? -16.433 -4.499 10.646 1.00 95.94 201 GLU A CA 1
ATOM 1607 C C . GLU A 1 201 ? -15.037 -3.893 10.473 1.00 95.94 201 GLU A C 1
ATOM 1609 O O . GLU A 1 201 ? -14.720 -3.239 9.482 1.00 95.94 201 GLU A O 1
ATOM 1614 N N . ILE A 1 202 ? -14.161 -4.178 11.431 1.00 97.00 202 ILE A N 1
ATOM 1615 C CA . ILE A 1 202 ? -12.736 -3.874 11.378 1.00 97.00 202 ILE A CA 1
ATOM 1616 C C . ILE A 1 202 ? -11.986 -5.196 11.520 1.00 97.00 202 ILE A C 1
ATOM 1618 O O . ILE A 1 202 ? -12.069 -5.860 12.554 1.00 97.00 202 ILE A O 1
ATOM 1622 N N . CYS A 1 203 ? -11.252 -5.585 10.482 1.00 94.94 203 CYS A N 1
ATOM 1623 C CA . CYS A 1 203 ? -10.364 -6.743 10.520 1.00 94.94 203 CYS A CA 1
ATOM 1624 C C . CYS A 1 203 ? -8.956 -6.284 10.894 1.00 94.94 203 CYS A C 1
ATOM 1626 O O . CYS A 1 203 ? -8.401 -5.407 10.235 1.00 94.94 203 CYS A O 1
ATOM 1628 N N . VAL A 1 204 ? -8.367 -6.882 11.925 1.00 94.31 204 VAL A N 1
ATOM 1629 C CA . VAL A 1 204 ? -7.046 -6.506 12.438 1.00 94.31 204 VAL A CA 1
ATOM 1630 C C . VAL A 1 204 ? -6.137 -7.729 12.450 1.00 94.31 204 VAL A C 1
ATOM 1632 O O . VAL A 1 204 ? -6.541 -8.804 12.894 1.00 94.31 204 VAL A O 1
ATOM 1635 N N . GLN A 1 205 ? -4.915 -7.569 11.950 1.00 90.62 205 GLN A N 1
ATOM 1636 C CA . GLN A 1 205 ? -3.946 -8.648 11.775 1.00 90.62 205 GLN A CA 1
ATOM 1637 C C . GLN A 1 205 ? -2.533 -8.126 12.031 1.00 90.62 205 GLN A C 1
ATOM 1639 O O . GLN A 1 205 ? -2.102 -7.160 11.407 1.00 90.62 205 GLN A O 1
ATOM 1644 N N . VAL A 1 206 ? -1.778 -8.780 12.912 1.00 86.38 206 VAL A N 1
ATOM 1645 C CA . VAL A 1 206 ? -0.359 -8.446 13.112 1.00 86.38 206 VAL A CA 1
ATOM 1646 C C . VAL A 1 206 ? 0.436 -8.913 11.891 1.00 86.38 206 VAL A C 1
ATOM 1648 O O . VAL A 1 206 ? 0.246 -10.037 11.415 1.00 86.38 206 VAL A O 1
ATOM 1651 N N . VAL A 1 207 ? 1.319 -8.054 11.390 1.00 79.75 207 VAL A N 1
ATOM 1652 C CA . VAL A 1 207 ? 2.160 -8.275 10.209 1.00 79.75 207 VAL A CA 1
ATOM 1653 C C . VAL A 1 207 ? 3.625 -8.010 10.553 1.00 79.75 207 VAL A C 1
ATOM 1655 O O . VAL A 1 207 ? 3.942 -7.071 11.271 1.00 79.75 207 VAL A O 1
ATOM 1658 N N . SER A 1 208 ? 4.535 -8.847 10.066 1.00 63.94 208 SER A N 1
ATOM 1659 C CA . SER A 1 208 ? 5.978 -8.685 10.239 1.00 63.94 208 SER A CA 1
ATOM 1660 C C . SER A 1 208 ? 6.599 -8.444 8.866 1.00 63.94 208 SER A C 1
ATOM 1662 O O . SER A 1 208 ? 6.774 -9.372 8.079 1.00 63.94 208 SER A O 1
ATOM 1664 N N . GLY A 1 209 ? 6.871 -7.181 8.533 1.00 59.84 209 GLY A N 1
ATOM 1665 C CA . GLY A 1 209 ? 7.269 -6.811 7.172 1.00 59.84 209 GLY A CA 1
ATOM 1666 C C . GLY A 1 209 ? 6.167 -7.134 6.155 1.00 59.84 209 GLY A C 1
ATOM 1667 O O . GLY A 1 209 ? 5.057 -6.619 6.267 1.00 59.84 209 GLY A O 1
ATOM 1668 N N . ILE A 1 210 ? 6.478 -7.981 5.168 1.00 54.72 210 ILE A N 1
ATOM 1669 C CA . ILE A 1 210 ? 5.537 -8.435 4.123 1.00 54.72 210 ILE A CA 1
ATOM 1670 C C . ILE A 1 210 ? 4.731 -9.664 4.597 1.00 54.72 210 ILE A C 1
ATOM 1672 O O . ILE A 1 210 ? 3.646 -9.951 4.086 1.00 54.72 210 ILE A O 1
ATOM 1676 N N . GLU A 1 211 ? 5.223 -10.371 5.616 1.00 54.19 211 GLU A N 1
ATOM 1677 C CA . GLU A 1 211 ? 4.601 -11.584 6.141 1.00 54.19 211 GLU A CA 1
ATOM 1678 C C . GLU A 1 211 ? 3.458 -11.256 7.106 1.00 54.19 211 GLU A C 1
ATOM 1680 O O . GLU A 1 211 ? 3.517 -10.313 7.900 1.00 54.19 211 GLU A O 1
ATOM 1685 N N . LYS A 1 212 ? 2.390 -12.053 7.054 1.00 61.47 212 LYS A N 1
ATOM 1686 C CA . LYS A 1 212 ? 1.177 -11.840 7.851 1.00 61.47 212 LYS A CA 1
ATOM 1687 C C . LYS A 1 212 ? 0.969 -13.002 8.812 1.00 61.47 212 LYS A C 1
ATOM 1689 O O . LYS A 1 212 ? 1.169 -14.149 8.433 1.00 61.47 212 LYS A O 1
ATOM 1694 N N . SER A 1 213 ? 0.540 -12.711 10.039 1.00 68.00 213 SER A N 1
ATOM 1695 C CA . SER A 1 213 ? 0.087 -13.762 10.959 1.00 68.00 213 SER A CA 1
ATOM 1696 C C . SER A 1 213 ? -1.210 -14.403 10.457 1.00 68.00 213 SER A C 1
ATOM 1698 O O . SER A 1 213 ? -2.064 -13.705 9.929 1.00 68.00 213 SER A O 1
ATOM 1700 N N . ASP A 1 214 ? -1.422 -15.703 10.664 1.00 71.75 214 ASP A N 1
ATOM 1701 C CA . ASP A 1 214 ? -2.673 -16.367 10.242 1.00 71.75 214 ASP A CA 1
ATOM 1702 C C . ASP A 1 214 ? -3.913 -15.905 11.035 1.00 71.75 214 ASP A C 1
ATOM 1704 O O . ASP A 1 214 ? -5.053 -16.142 10.631 1.00 71.75 214 ASP A O 1
ATOM 1708 N N . ASN A 1 215 ? -3.708 -15.220 12.163 1.00 82.62 215 ASN A N 1
ATOM 1709 C CA . ASN A 1 215 ? -4.782 -14.776 13.040 1.00 82.62 215 ASN A CA 1
ATOM 1710 C C . ASN A 1 215 ? -5.307 -13.398 12.624 1.00 82.62 215 ASN A C 1
ATOM 1712 O O . ASN A 1 215 ? -4.611 -12.388 12.726 1.00 82.62 215 ASN A O 1
ATOM 1716 N N . VAL A 1 216 ? -6.578 -13.363 12.225 1.00 90.44 216 VAL A N 1
ATOM 1717 C CA . VAL A 1 216 ? -7.327 -12.129 11.968 1.00 90.44 216 VAL A CA 1
ATOM 1718 C C . VAL A 1 216 ? -8.399 -11.974 13.039 1.00 90.44 216 VAL A C 1
ATOM 1720 O O . VAL A 1 216 ? -9.287 -12.817 13.167 1.00 90.44 216 VAL A O 1
ATOM 1723 N N . THR A 1 217 ? -8.340 -10.879 13.789 1.00 95.06 217 THR A N 1
ATOM 1724 C CA . THR A 1 217 ? -9.390 -10.501 14.738 1.00 95.06 217 THR A CA 1
ATOM 1725 C C . THR A 1 217 ? -10.416 -9.624 14.038 1.00 95.06 217 THR A C 1
ATOM 1727 O O . THR A 1 217 ? -10.055 -8.673 13.347 1.00 95.06 217 THR A O 1
ATOM 1730 N N . ILE A 1 218 ? -11.699 -9.913 14.252 1.00 96.06 218 ILE A N 1
ATOM 1731 C CA . ILE A 1 218 ? -12.811 -9.122 13.720 1.00 96.06 218 ILE A CA 1
ATOM 1732 C C . ILE A 1 218 ? -13.455 -8.347 14.872 1.00 96.06 218 ILE A C 1
ATOM 1734 O O . ILE A 1 218 ? -13.971 -8.944 15.817 1.00 96.06 218 ILE A O 1
ATOM 1738 N N . ILE A 1 219 ? -13.435 -7.018 14.786 1.00 96.25 219 ILE A N 1
ATOM 1739 C CA . ILE A 1 219 ? -14.174 -6.106 15.666 1.00 96.25 219 ILE A CA 1
ATOM 1740 C C . ILE A 1 219 ? -15.413 -5.656 14.891 1.00 96.25 219 ILE A C 1
ATOM 1742 O O . ILE A 1 219 ? -15.280 -5.176 13.771 1.00 96.25 219 ILE A O 1
ATOM 1746 N N . SER A 1 220 ? -16.614 -5.826 15.440 1.00 95.44 220 SER A N 1
ATOM 1747 C CA . SER A 1 220 ? -17.866 -5.570 14.710 1.00 95.44 220 SER A CA 1
ATOM 1748 C C . SER A 1 220 ? -18.918 -4.874 15.570 1.00 95.44 220 SER A C 1
ATOM 1750 O O . SER A 1 220 ? -18.803 -4.796 16.797 1.00 95.44 220 SER A O 1
ATOM 1752 N N . GLY A 1 221 ? -19.960 -4.354 14.918 1.00 90.50 221 GLY A N 1
ATOM 1753 C CA . GLY A 1 221 ? -21.105 -3.747 15.593 1.00 90.50 221 GLY A CA 1
ATOM 1754 C C . GLY A 1 221 ? -20.737 -2.455 16.326 1.00 90.50 221 GLY A C 1
ATOM 1755 O O . GLY A 1 221 ? -20.057 -1.596 15.771 1.00 90.50 221 GLY A O 1
ATOM 1756 N N . ALA A 1 222 ? -21.198 -2.312 17.573 1.00 92.31 222 ALA A N 1
ATOM 1757 C CA . ALA A 1 222 ? -21.033 -1.080 18.349 1.00 92.31 222 ALA A CA 1
ATOM 1758 C C . ALA A 1 222 ? -19.560 -0.707 18.595 1.00 92.31 222 ALA A C 1
ATOM 1760 O O . ALA A 1 222 ? -19.228 0.476 18.583 1.00 92.31 222 ALA A O 1
ATOM 1761 N N . ASP A 1 223 ? -18.679 -1.697 18.771 1.00 94.50 223 ASP A N 1
ATOM 1762 C CA . ASP A 1 223 ? -17.248 -1.453 18.985 1.00 94.50 223 ASP A CA 1
ATOM 1763 C C . ASP A 1 223 ? -16.588 -0.898 17.716 1.00 94.50 223 ASP A C 1
ATOM 1765 O O . ASP A 1 223 ? -15.828 0.067 17.787 1.00 94.50 223 ASP A O 1
ATOM 1769 N N . ALA A 1 224 ? -16.910 -1.469 16.548 1.00 95.62 224 ALA A N 1
ATOM 1770 C CA . ALA A 1 224 ? -16.413 -0.979 15.263 1.00 95.62 224 ALA A CA 1
ATOM 1771 C C . ALA A 1 224 ? -16.898 0.451 14.998 1.00 95.62 224 ALA A C 1
ATOM 1773 O O . ALA A 1 224 ? -16.088 1.327 14.702 1.00 95.62 224 ALA A O 1
ATOM 1774 N N . GLU A 1 225 ? -18.196 0.701 15.195 1.00 94.62 225 GLU A N 1
ATOM 1775 C CA . GLU A 1 225 ? -18.802 2.022 15.021 1.00 94.62 225 GLU A CA 1
ATOM 1776 C C . GLU A 1 225 ? -18.186 3.066 15.967 1.00 94.62 225 GLU A C 1
ATOM 1778 O O . GLU A 1 225 ? -17.903 4.195 15.557 1.00 94.62 225 GLU A O 1
ATOM 1783 N N . TYR A 1 226 ? -17.951 2.705 17.231 1.00 95.25 226 TYR A N 1
ATOM 1784 C CA . TYR A 1 226 ? -17.314 3.588 18.205 1.00 95.25 226 TYR A CA 1
ATOM 1785 C C . TYR A 1 226 ? -15.864 3.917 17.823 1.00 95.25 226 TYR A C 1
ATOM 1787 O O . TYR A 1 226 ? -15.490 5.095 17.827 1.00 95.25 226 TYR A O 1
ATOM 1795 N N . ILE A 1 227 ? -15.067 2.912 17.435 1.00 96.00 227 ILE A N 1
ATOM 1796 C CA . ILE A 1 227 ? -13.689 3.100 16.952 1.00 96.00 227 ILE A CA 1
ATOM 1797 C C . ILE A 1 227 ? -13.667 4.052 15.760 1.00 96.00 227 ILE A C 1
ATOM 1799 O O . ILE A 1 227 ? -12.973 5.069 15.795 1.00 96.00 227 ILE A O 1
ATOM 1803 N N . THR A 1 228 ? -14.442 3.763 14.713 1.00 96.00 228 THR A N 1
ATOM 1804 C CA . THR A 1 228 ? -14.403 4.558 13.482 1.00 96.00 228 THR A CA 1
ATOM 1805 C C . THR A 1 228 ? -14.909 5.971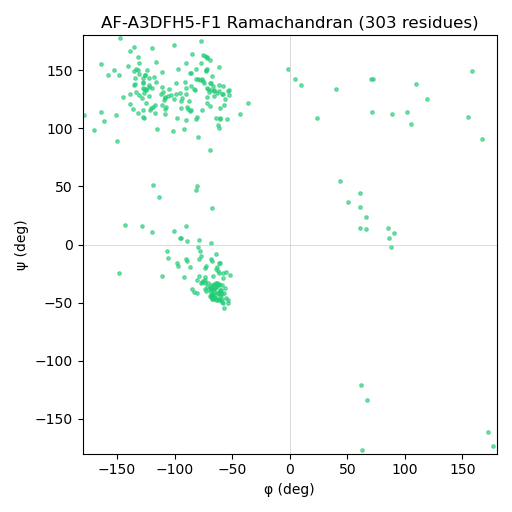 13.697 1.00 96.00 228 THR A C 1
ATOM 1807 O O . THR A 1 228 ? -14.288 6.914 13.216 1.00 96.00 228 THR A O 1
ATOM 1810 N N . ASN A 1 229 ? -15.981 6.159 14.473 1.00 95.75 229 ASN A N 1
ATOM 1811 C CA . ASN A 1 229 ? -16.479 7.498 14.786 1.00 95.75 229 ASN A CA 1
ATOM 1812 C C . ASN A 1 229 ? -15.459 8.320 15.581 1.00 95.75 229 ASN A C 1
ATOM 1814 O O . ASN A 1 229 ? -15.355 9.527 15.365 1.00 95.75 229 ASN A O 1
ATOM 1818 N N . SER A 1 230 ? -14.702 7.683 16.474 1.00 95.38 230 SER A N 1
ATOM 1819 C CA . SER A 1 230 ? -13.653 8.357 17.243 1.00 95.38 230 SER A CA 1
ATOM 1820 C C . SER A 1 230 ? -12.478 8.749 16.346 1.00 95.38 230 SER A C 1
ATOM 1822 O O . SER A 1 230 ? -12.047 9.899 16.376 1.00 95.38 230 SER A O 1
ATOM 1824 N N . ILE A 1 231 ? -12.039 7.850 15.455 1.00 95.88 231 ILE A N 1
ATOM 1825 C CA . ILE A 1 231 ? -11.015 8.145 14.438 1.00 95.88 231 ILE A CA 1
ATOM 1826 C C . ILE A 1 231 ? -11.457 9.319 13.549 1.00 95.88 231 ILE A C 1
ATOM 1828 O O . ILE A 1 231 ? -10.715 10.285 13.390 1.00 95.88 231 ILE A O 1
ATOM 1832 N N . ILE A 1 232 ? -12.676 9.288 13.008 1.00 96.19 232 ILE A N 1
ATOM 1833 C CA . ILE A 1 232 ? -13.198 10.342 12.122 1.00 96.19 232 ILE A CA 1
ATOM 1834 C C . ILE A 1 232 ? -13.252 11.705 12.828 1.00 96.19 232 ILE A C 1
ATOM 1836 O O . ILE A 1 232 ? -12.959 12.726 12.207 1.00 96.19 232 ILE A O 1
ATOM 1840 N N . ARG A 1 233 ? -13.654 11.742 14.105 1.00 95.31 233 ARG A N 1
ATOM 1841 C CA . ARG A 1 233 ? -13.884 12.995 14.846 1.00 95.31 233 ARG A CA 1
ATOM 1842 C C . ARG A 1 233 ? -12.619 13.605 15.429 1.00 95.31 233 ARG A C 1
ATOM 1844 O O . ARG A 1 233 ? -12.488 14.826 15.413 1.00 95.31 233 ARG A O 1
ATOM 1851 N N . ASN A 1 234 ? -11.737 12.772 15.970 1.00 93.56 234 ASN A N 1
ATOM 1852 C CA . ASN A 1 234 ? -10.640 13.235 16.817 1.00 93.56 234 ASN A CA 1
ATOM 1853 C C . ASN A 1 234 ? -9.291 13.189 16.105 1.00 93.56 234 ASN A C 1
ATOM 1855 O O . ASN A 1 234 ? -8.309 13.744 16.601 1.00 93.56 234 ASN A O 1
ATOM 1859 N N . SER A 1 235 ? -9.221 12.546 14.939 1.00 92.88 235 SER A N 1
ATOM 1860 C CA . SER A 1 235 ? -7.944 12.424 14.267 1.00 92.88 235 SER A CA 1
ATOM 1861 C C . SER A 1 235 ? -7.441 13.733 13.670 1.00 92.88 235 SER A C 1
ATOM 1863 O O . SER A 1 235 ? -8.192 14.615 13.258 1.00 92.88 235 SER A O 1
ATOM 1865 N N . THR A 1 236 ? -6.118 13.853 13.602 1.00 92.12 236 THR A N 1
ATOM 1866 C CA . THR A 1 236 ? -5.446 14.974 12.940 1.00 92.12 236 THR A CA 1
ATOM 1867 C C . THR A 1 236 ? -4.449 14.439 11.930 1.00 92.12 236 THR A C 1
ATOM 1869 O O . THR A 1 236 ? -3.658 13.553 12.255 1.00 92.12 236 THR A O 1
ATOM 1872 N N . ARG A 1 237 ? -4.444 15.003 10.719 1.00 89.25 237 ARG A N 1
ATOM 1873 C CA . ARG A 1 237 ? -3.468 14.656 9.680 1.00 89.25 237 ARG A CA 1
ATOM 1874 C C . ARG A 1 237 ? -2.039 14.891 10.176 1.00 89.25 237 ARG A C 1
ATOM 1876 O O . ARG A 1 237 ? -1.746 15.918 10.793 1.00 89.25 237 ARG A O 1
ATOM 1883 N N . LYS A 1 238 ? -1.158 13.941 9.879 1.00 87.19 238 LYS A N 1
ATOM 1884 C CA . LYS A 1 238 ? 0.277 13.999 10.156 1.00 87.19 238 LYS A CA 1
ATOM 1885 C C . LYS A 1 238 ? 1.068 13.606 8.916 1.00 87.19 238 LYS A C 1
ATOM 1887 O O . LYS A 1 238 ? 0.547 12.958 8.008 1.00 87.19 238 LYS A O 1
ATOM 1892 N N . ASP A 1 239 ? 2.334 13.990 8.920 1.00 75.94 239 ASP A N 1
ATOM 1893 C CA . ASP A 1 239 ? 3.322 13.401 8.025 1.00 75.94 239 ASP A CA 1
ATOM 1894 C C . ASP A 1 239 ? 3.635 11.975 8.490 1.00 75.94 239 ASP A C 1
ATOM 1896 O O . ASP A 1 239 ? 3.382 11.624 9.646 1.00 75.94 239 ASP A O 1
ATOM 1900 N N . ALA A 1 240 ? 4.185 11.154 7.594 1.00 64.50 240 ALA A N 1
ATOM 1901 C CA . ALA A 1 240 ? 4.323 9.709 7.774 1.00 64.50 240 ALA A CA 1
ATOM 1902 C C . ALA A 1 240 ? 4.991 9.261 9.090 1.00 64.50 240 ALA A C 1
ATOM 1904 O O . ALA A 1 240 ? 4.708 8.171 9.597 1.00 64.50 240 ALA A O 1
ATOM 1905 N N . GLY A 1 241 ? 5.835 10.125 9.665 1.00 64.88 241 GLY A N 1
ATOM 1906 C CA . GLY A 1 241 ? 6.589 9.847 10.882 1.00 64.88 241 GLY A CA 1
ATOM 1907 C C . GLY A 1 241 ? 7.564 8.676 10.711 1.00 64.88 241 GLY A C 1
ATOM 1908 O O . GLY A 1 241 ? 7.699 8.104 9.637 1.00 64.88 241 GLY A O 1
ATOM 1909 N N . ASN A 1 242 ? 8.253 8.312 11.794 1.00 70.50 242 ASN A N 1
ATOM 1910 C CA . ASN A 1 242 ? 9.186 7.174 11.842 1.00 70.50 242 ASN A CA 1
ATOM 1911 C C . ASN A 1 242 ? 8.670 6.066 12.779 1.00 70.50 242 ASN A C 1
ATOM 1913 O O . ASN A 1 242 ? 9.434 5.516 13.574 1.00 70.50 242 ASN A O 1
ATOM 1917 N N . CYS A 1 243 ? 7.368 5.790 12.736 1.00 78.50 243 CYS A N 1
ATOM 1918 C CA . CYS A 1 243 ? 6.725 4.796 13.597 1.00 78.50 243 CYS A CA 1
ATOM 1919 C C . CYS A 1 243 ? 6.805 3.399 12.975 1.00 78.50 243 CYS A C 1
ATOM 1921 O O . CYS A 1 243 ? 6.770 3.264 11.758 1.00 78.50 243 CYS A O 1
ATOM 1923 N N . GLY A 1 244 ? 6.906 2.361 13.803 1.00 82.94 244 GLY A N 1
ATOM 1924 C CA . GLY A 1 244 ? 6.910 0.965 13.374 1.00 82.94 244 GLY A CA 1
ATOM 1925 C C . GLY A 1 244 ? 5.498 0.460 13.094 1.00 82.94 244 GLY A C 1
ATOM 1926 O O . GLY A 1 244 ? 4.821 -0.021 14.001 1.00 82.94 244 GLY A O 1
ATOM 1927 N N . TYR A 1 245 ? 5.061 0.565 11.842 1.00 83.81 245 TYR A N 1
ATOM 1928 C CA . TYR A 1 245 ? 3.767 0.062 11.380 1.00 83.81 245 TYR A CA 1
ATOM 1929 C C . TYR A 1 245 ? 3.834 -1.438 11.088 1.00 83.81 245 TYR A C 1
ATOM 1931 O O . TYR A 1 245 ? 4.451 -1.868 10.117 1.00 83.81 245 TYR A O 1
ATOM 1939 N N . ASN A 1 246 ? 3.204 -2.241 11.939 1.00 84.38 246 ASN A N 1
ATOM 1940 C CA . ASN A 1 246 ? 3.270 -3.703 11.875 1.00 84.38 246 ASN A CA 1
ATOM 1941 C C . ASN A 1 246 ? 1.926 -4.370 12.237 1.00 84.38 246 ASN A C 1
ATOM 1943 O O . ASN A 1 246 ? 1.867 -5.559 12.543 1.00 84.38 246 ASN A O 1
ATOM 1947 N N . ILE A 1 247 ? 0.825 -3.619 12.221 1.00 88.00 247 ILE A N 1
ATOM 1948 C CA . ILE A 1 247 ? -0.520 -4.153 12.441 1.00 88.00 247 ILE A CA 1
ATOM 1949 C C . ILE A 1 247 ? -1.386 -3.714 11.268 1.00 88.00 247 ILE A C 1
ATOM 1951 O O . ILE A 1 247 ? -1.727 -2.545 11.142 1.00 88.00 247 ILE A O 1
ATOM 1955 N N . LYS A 1 248 ? -1.754 -4.644 10.389 1.00 89.12 248 LYS A N 1
ATOM 1956 C CA . LYS A 1 248 ? -2.697 -4.382 9.305 1.00 89.12 248 LYS A CA 1
ATOM 1957 C C . LYS A 1 248 ? -4.097 -4.202 9.889 1.00 89.12 248 LYS A C 1
ATOM 1959 O O . LYS A 1 248 ? -4.550 -5.014 10.694 1.00 89.12 248 LYS A O 1
ATOM 1964 N N . ILE A 1 249 ? -4.792 -3.167 9.438 1.00 91.94 249 ILE A N 1
ATOM 1965 C CA . ILE A 1 249 ? -6.186 -2.886 9.774 1.00 91.94 249 ILE A CA 1
ATOM 1966 C C . ILE A 1 249 ? -6.986 -2.700 8.484 1.00 91.94 249 ILE A C 1
ATOM 1968 O O . ILE A 1 249 ? -6.532 -2.041 7.553 1.00 91.94 249 ILE A O 1
ATOM 1972 N N . VAL A 1 250 ? -8.161 -3.314 8.396 1.00 93.19 250 VAL A N 1
ATOM 1973 C CA . VAL A 1 250 ? -9.064 -3.195 7.246 1.00 93.19 250 VAL A CA 1
ATOM 1974 C C . VAL A 1 250 ? -10.435 -2.793 7.752 1.00 93.19 250 VAL A C 1
ATOM 1976 O O . VAL A 1 250 ? -11.065 -3.552 8.486 1.00 93.19 250 VAL A O 1
ATOM 1979 N N . PHE A 1 251 ? -10.885 -1.609 7.355 1.00 94.56 251 PHE A N 1
ATOM 1980 C CA . PHE A 1 251 ? -12.227 -1.112 7.632 1.00 94.56 251 PHE A CA 1
ATOM 1981 C C . PHE A 1 251 ? -13.155 -1.581 6.523 1.00 94.56 251 PHE A C 1
ATOM 1983 O O . PHE A 1 251 ? -12.891 -1.305 5.355 1.00 94.56 251 PHE A O 1
ATOM 1990 N N . LYS A 1 252 ? -14.222 -2.289 6.876 1.00 93.75 252 LYS A N 1
ATOM 1991 C CA . LYS A 1 252 ? -15.246 -2.739 5.939 1.00 93.75 252 LYS A CA 1
ATOM 1992 C C . LYS A 1 252 ? -16.504 -1.932 6.179 1.00 93.75 252 LYS A C 1
ATOM 1994 O O . LYS A 1 252 ? -16.979 -1.846 7.307 1.00 93.75 252 LYS A O 1
ATOM 1999 N N . ASN A 1 253 ? -17.009 -1.315 5.123 1.00 90.06 253 ASN A N 1
ATOM 2000 C CA . ASN A 1 253 ? -18.274 -0.606 5.143 1.00 90.06 253 ASN A CA 1
ATOM 2001 C C . ASN A 1 253 ? -19.421 -1.543 4.761 1.00 90.06 253 ASN A C 1
ATOM 2003 O O . ASN A 1 253 ? -19.262 -2.468 3.962 1.00 90.06 253 ASN A O 1
ATOM 2007 N N . LYS A 1 254 ? -20.632 -1.189 5.208 1.00 84.25 254 LYS A N 1
ATOM 2008 C CA . LYS A 1 254 ? -21.882 -1.897 4.862 1.00 84.25 254 LYS A CA 1
ATOM 2009 C C . LYS A 1 254 ? -22.138 -2.031 3.357 1.00 84.25 254 LYS A C 1
ATOM 2011 O O . LYS A 1 254 ? -22.887 -2.905 2.930 1.00 84.25 254 LYS A O 1
ATOM 2016 N N . ASP A 1 255 ? -21.558 -1.150 2.546 1.00 83.62 255 ASP A N 1
ATOM 2017 C CA . ASP A 1 255 ? -21.656 -1.167 1.084 1.00 83.62 255 ASP A CA 1
ATOM 2018 C C . ASP A 1 255 ? -20.550 -1.995 0.405 1.00 83.62 255 ASP A C 1
ATOM 2020 O O . ASP A 1 255 ? -20.366 -1.901 -0.806 1.00 83.62 255 ASP A O 1
ATOM 2024 N N . SER A 1 256 ? -19.852 -2.840 1.172 1.00 80.12 256 SER A N 1
ATOM 2025 C CA . SER A 1 256 ? -18.754 -3.704 0.718 1.00 80.12 256 SER A CA 1
ATOM 2026 C C . SER A 1 256 ? -17.499 -2.960 0.250 1.00 80.12 256 SER A C 1
ATOM 2028 O O . SER A 1 256 ? -16.632 -3.573 -0.373 1.00 80.12 256 SER A O 1
ATOM 2030 N N . ARG A 1 257 ? -17.370 -1.656 0.538 1.00 86.69 257 ARG A N 1
ATOM 2031 C CA . ARG A 1 257 ? -16.088 -0.955 0.385 1.00 86.69 257 ARG A CA 1
ATOM 2032 C C . ARG A 1 257 ? -15.146 -1.344 1.516 1.00 86.69 257 ARG A C 1
ATOM 2034 O O . ARG A 1 257 ? -15.564 -1.419 2.670 1.00 86.69 257 ARG A O 1
ATOM 2041 N N . GLU A 1 258 ? -13.881 -1.554 1.176 1.00 90.19 258 GLU A N 1
ATOM 2042 C CA . GLU A 1 258 ? -12.823 -1.858 2.134 1.00 90.19 258 GLU A CA 1
ATOM 2043 C C . GLU A 1 258 ? -11.739 -0.786 2.057 1.00 90.19 258 GLU A C 1
ATOM 2045 O O . GLU A 1 258 ? -11.320 -0.424 0.959 1.00 90.19 258 GLU A O 1
ATOM 2050 N N . TYR A 1 259 ? -11.278 -0.310 3.213 1.00 89.56 259 TYR A N 1
ATOM 2051 C CA . TYR A 1 259 ? -10.153 0.616 3.319 1.00 89.56 259 TYR A CA 1
ATOM 2052 C C . TYR A 1 259 ? -9.045 -0.040 4.124 1.00 89.56 259 TYR A C 1
ATOM 2054 O O . TYR A 1 259 ? -9.226 -0.387 5.296 1.00 89.56 259 TYR A O 1
ATOM 2062 N N . CYS A 1 260 ? -7.893 -0.225 3.487 1.00 87.06 260 CYS A N 1
ATOM 2063 C CA . CYS A 1 260 ? -6.732 -0.830 4.124 1.00 87.06 260 CYS A CA 1
ATOM 2064 C C . CYS A 1 260 ? -5.838 0.227 4.761 1.00 87.06 260 CYS A C 1
ATOM 2066 O O . CYS A 1 260 ? -5.539 1.277 4.187 1.00 87.06 260 CYS A O 1
ATOM 2068 N N . GLY A 1 261 ? -5.344 -0.116 5.938 1.00 88.06 261 GLY A N 1
ATOM 2069 C CA . GLY A 1 261 ? -4.413 0.686 6.688 1.00 88.06 261 GLY A CA 1
ATOM 2070 C C . GLY A 1 261 ? -3.442 -0.145 7.508 1.00 88.06 261 GLY A C 1
ATOM 2071 O O . GLY A 1 261 ? -3.511 -1.376 7.563 1.00 88.06 261 GLY A O 1
ATOM 2072 N N . PHE A 1 262 ? -2.548 0.567 8.178 1.00 89.12 262 PHE A N 1
ATOM 2073 C CA . PHE A 1 262 ? -1.612 0.025 9.139 1.00 89.12 262 PHE A CA 1
ATOM 2074 C C . PHE A 1 262 ? -1.648 0.852 10.419 1.00 89.12 262 PHE A C 1
ATOM 2076 O O . PHE A 1 262 ? -1.516 2.074 10.409 1.00 89.12 262 PHE A O 1
ATOM 2083 N N . LEU A 1 263 ? -1.818 0.170 11.538 1.00 90.44 263 LEU A N 1
ATOM 2084 C CA . LEU A 1 263 ? -1.535 0.699 12.854 1.00 90.44 263 LEU A CA 1
ATOM 2085 C C . LEU A 1 263 ? -0.058 0.484 13.164 1.00 90.44 263 LEU A C 1
ATOM 2087 O O . LEU A 1 263 ? 0.580 -0.487 12.738 1.00 90.44 263 LEU A O 1
ATOM 2091 N N . THR A 1 264 ? 0.477 1.422 13.921 1.00 88.25 264 THR A N 1
ATOM 2092 C CA . THR A 1 264 ? 1.746 1.244 14.610 1.00 88.25 264 THR A CA 1
ATOM 2093 C C . THR A 1 264 ? 1.617 0.086 15.598 1.00 88.25 264 THR A C 1
ATOM 2095 O O . THR A 1 264 ? 0.528 -0.200 16.090 1.00 88.25 264 THR A O 1
ATOM 2098 N N . GLY A 1 265 ? 2.717 -0.590 15.898 1.00 84.81 265 GLY A N 1
ATOM 2099 C CA . GLY A 1 265 ? 2.781 -1.516 17.032 1.00 84.81 265 GLY A CA 1
ATOM 2100 C C . GLY A 1 265 ? 3.961 -1.240 17.942 1.00 84.81 265 GLY A C 1
ATOM 2101 O O . GLY A 1 265 ? 4.301 -2.089 18.757 1.00 84.81 265 GLY A O 1
ATOM 2102 N N . ASP A 1 266 ? 4.572 -0.062 17.821 1.00 82.88 266 ASP A N 1
ATOM 2103 C CA . ASP A 1 266 ? 5.543 0.497 18.764 1.00 82.88 266 ASP A CA 1
ATOM 2104 C C . ASP A 1 266 ? 4.893 1.453 19.786 1.00 82.88 266 ASP A C 1
ATOM 2106 O O . ASP A 1 266 ? 5.587 2.076 20.587 1.00 82.88 266 ASP A O 1
ATOM 2110 N N . GLY A 1 267 ? 3.558 1.570 19.768 1.00 81.75 267 GLY A N 1
ATOM 2111 C CA . GLY A 1 267 ? 2.789 2.405 20.693 1.00 81.75 267 GLY A CA 1
ATOM 2112 C C . GLY A 1 267 ? 2.595 3.859 20.251 1.00 81.75 267 GLY A C 1
ATOM 2113 O O . GLY A 1 267 ? 1.895 4.600 20.940 1.00 81.75 267 GLY A O 1
ATOM 2114 N N . CYS A 1 268 ? 3.149 4.288 19.112 1.00 88.25 268 CYS A N 1
ATOM 2115 C CA . CYS A 1 268 ? 2.859 5.621 18.578 1.00 88.25 268 CYS A CA 1
ATOM 2116 C C . CYS A 1 268 ? 1.365 5.728 18.223 1.00 88.25 268 CYS A C 1
ATOM 2118 O O . CYS A 1 268 ? 0.877 4.856 17.522 1.00 88.25 268 CYS A O 1
A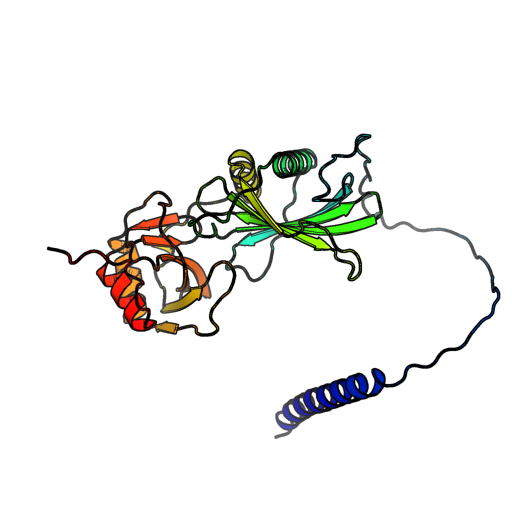TOM 2120 N N . PRO A 1 269 ? 0.602 6.755 18.625 1.00 90.50 269 PRO A N 1
ATOM 2121 C CA . PRO A 1 269 ? -0.853 6.776 18.436 1.00 90.50 269 PRO A CA 1
ATOM 2122 C C . PRO A 1 269 ? -1.271 7.178 17.017 1.00 90.50 269 PRO A C 1
ATOM 2124 O O . PRO A 1 269 ? -2.074 8.090 16.828 1.00 90.50 269 PRO A O 1
ATOM 2127 N N . TYR A 1 270 ? -0.691 6.530 16.007 1.00 91.44 270 TYR A N 1
ATOM 2128 C CA . TYR A 1 270 ? -0.870 6.839 14.596 1.00 91.44 270 TYR A CA 1
ATOM 2129 C C . TYR A 1 270 ? -1.501 5.667 13.851 1.00 91.44 270 TYR A C 1
ATOM 2131 O O . TYR A 1 270 ? -1.218 4.497 14.110 1.00 91.44 270 TYR A O 1
ATOM 2139 N N . ILE A 1 271 ? -2.339 6.011 12.882 1.00 91.19 271 ILE A N 1
ATOM 2140 C CA . ILE A 1 271 ? -2.887 5.089 11.902 1.00 91.19 271 ILE A CA 1
ATOM 2141 C C . ILE A 1 271 ? -2.578 5.613 10.508 1.00 91.19 271 ILE A C 1
ATOM 2143 O O . ILE A 1 271 ? -2.758 6.791 10.202 1.00 91.19 271 ILE A O 1
ATOM 2147 N N . ALA A 1 272 ? -2.113 4.711 9.666 1.00 89.19 272 ALA A N 1
ATOM 2148 C CA . ALA A 1 272 ? -1.943 4.906 8.249 1.00 89.19 272 ALA A CA 1
ATOM 2149 C C . ALA A 1 272 ? -3.129 4.295 7.505 1.00 89.19 272 ALA A C 1
ATOM 2151 O O . ALA A 1 272 ? -3.444 3.140 7.753 1.00 89.19 272 ALA A O 1
ATOM 2152 N N . ILE A 1 273 ? -3.781 5.013 6.596 1.00 88.50 273 ILE A N 1
ATOM 2153 C CA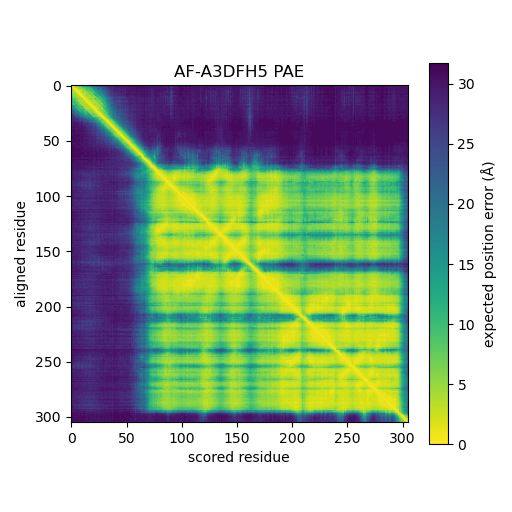 . ILE A 1 273 ? -4.873 4.490 5.761 1.00 88.50 273 ILE A CA 1
ATOM 2154 C C . ILE A 1 273 ? -4.675 5.031 4.351 1.00 88.50 273 ILE A C 1
ATOM 2156 O O . ILE A 1 273 ? -4.620 6.246 4.180 1.00 88.50 273 ILE A O 1
ATOM 2160 N N . GLU A 1 274 ? -4.523 4.139 3.368 1.00 82.44 274 GLU A N 1
ATOM 2161 C CA . GLU A 1 274 ? -4.382 4.486 1.940 1.00 82.44 274 GLU A CA 1
ATOM 2162 C C . GLU A 1 274 ? -3.432 5.682 1.678 1.00 82.44 274 GLU A C 1
ATOM 2164 O O . GLU A 1 274 ? -3.806 6.705 1.102 1.00 82.44 274 GLU A O 1
ATOM 2169 N N . GLY A 1 275 ? -2.198 5.573 2.191 1.00 77.94 275 GLY A N 1
ATOM 2170 C CA . GLY A 1 275 ? -1.132 6.585 2.081 1.00 77.94 275 GLY A CA 1
ATOM 2171 C C . GLY A 1 275 ? -1.397 7.908 2.810 1.00 77.94 275 GLY A C 1
ATOM 2172 O O . GLY A 1 275 ? -0.846 8.957 2.467 1.00 77.94 275 GLY A O 1
ATOM 2173 N N . ARG A 1 276 ? -2.259 7.899 3.833 1.00 86.06 276 ARG A N 1
ATOM 2174 C CA . ARG A 1 276 ? -2.449 9.025 4.756 1.00 86.06 276 ARG A CA 1
ATOM 2175 C C . ARG A 1 276 ? -2.199 8.613 6.187 1.00 86.06 276 ARG A C 1
ATOM 2177 O O . ARG A 1 276 ? -2.706 7.589 6.623 1.00 86.06 276 ARG A O 1
ATOM 2184 N N . VAL A 1 277 ? -1.472 9.449 6.925 1.00 89.81 277 VAL A N 1
ATOM 2185 C CA . VAL A 1 277 ? -1.241 9.246 8.355 1.00 89.81 277 VAL A CA 1
ATOM 2186 C C . VAL A 1 277 ? -2.091 10.197 9.174 1.00 89.81 277 VAL A C 1
ATOM 2188 O O . VAL A 1 277 ? -2.164 11.404 8.923 1.00 89.81 277 VAL A O 1
ATOM 2191 N N . PHE A 1 278 ? -2.723 9.623 10.184 1.00 92.69 278 PHE A N 1
ATOM 2192 C CA . PHE A 1 278 ? -3.582 10.302 11.125 1.00 92.69 278 PHE A CA 1
ATOM 2193 C C . PHE A 1 278 ? -3.105 9.997 12.539 1.00 92.69 278 PHE A C 1
ATOM 2195 O O . PHE A 1 278 ? -2.917 8.840 12.908 1.00 92.69 278 PHE A O 1
ATOM 2202 N N . SER A 1 279 ? -2.938 11.040 13.347 1.00 93.56 279 SER A N 1
ATOM 2203 C CA . SER A 1 279 ? -2.904 10.876 14.797 1.00 93.56 279 SER A CA 1
ATOM 2204 C C . SER A 1 279 ? -4.296 10.512 15.272 1.00 93.56 279 SER A C 1
ATOM 2206 O O . SER A 1 279 ? -5.236 11.196 14.885 1.00 93.56 279 SER A O 1
ATOM 2208 N N . ILE A 1 280 ? -4.421 9.480 16.098 1.00 94.19 280 ILE A N 1
ATOM 2209 C CA . ILE A 1 280 ? -5.667 9.043 16.734 1.00 94.19 280 ILE A CA 1
ATOM 2210 C C . ILE A 1 280 ? -5.519 9.101 18.254 1.00 94.19 280 ILE A C 1
ATOM 2212 O O . ILE A 1 280 ? -4.418 9.290 18.770 1.00 94.19 280 ILE A O 1
ATOM 2216 N N . ASP A 1 281 ? -6.621 8.944 18.978 1.00 93.25 281 ASP A N 1
ATOM 2217 C CA . ASP A 1 281 ? -6.572 8.884 20.435 1.00 93.25 281 ASP A CA 1
ATOM 2218 C C . ASP A 1 281 ? -5.872 7.598 20.889 1.00 93.25 281 ASP A C 1
ATOM 2220 O O . ASP A 1 281 ? -6.205 6.497 20.436 1.00 93.25 281 ASP A O 1
ATOM 2224 N N . SER A 1 282 ? -4.938 7.717 21.835 1.00 91.06 282 SER A N 1
ATOM 2225 C CA . SER A 1 282 ? -4.242 6.559 22.412 1.00 91.06 282 SER A CA 1
ATOM 2226 C C . SER A 1 282 ? -5.206 5.556 23.053 1.00 91.06 282 SER A C 1
ATOM 2228 O O . SER A 1 282 ? -4.922 4.365 23.073 1.00 91.06 282 SER A O 1
ATOM 2230 N N . GLU A 1 283 ? -6.360 6.014 23.547 1.0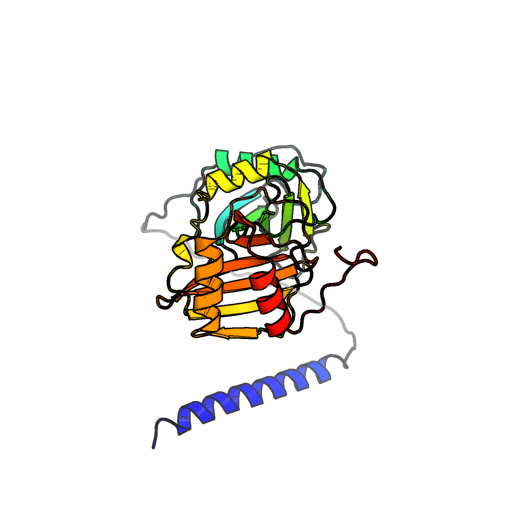0 91.94 283 GLU A N 1
ATOM 2231 C CA . GLU A 1 283 ? -7.421 5.145 24.073 1.00 91.94 283 GLU A CA 1
ATOM 2232 C C . GLU A 1 283 ? -7.998 4.226 22.988 1.00 91.94 283 GLU A C 1
ATOM 2234 O O . GLU A 1 283 ? -8.177 3.032 23.224 1.00 91.94 283 GLU A O 1
ATOM 2239 N N . ILE A 1 284 ? -8.217 4.750 21.776 1.00 94.56 284 ILE A N 1
ATOM 2240 C CA . ILE A 1 284 ? -8.698 3.959 20.637 1.00 94.56 284 ILE A CA 1
ATOM 2241 C C . ILE A 1 284 ? -7.633 2.959 20.195 1.00 94.56 284 ILE A C 1
ATOM 2243 O O . ILE A 1 284 ? -7.954 1.795 19.954 1.00 94.56 284 ILE A O 1
ATOM 2247 N N . LEU A 1 285 ? -6.367 3.382 20.144 1.00 92.62 285 LEU A N 1
ATOM 2248 C CA . LEU A 1 285 ? -5.252 2.486 19.840 1.00 92.62 285 LEU A CA 1
ATOM 2249 C C . LEU A 1 285 ? -5.167 1.331 20.851 1.00 92.62 285 LEU A C 1
ATOM 2251 O O . LEU A 1 285 ? -5.118 0.167 20.455 1.00 92.62 285 LEU A O 1
ATOM 2255 N N . ASN A 1 286 ? -5.203 1.643 22.148 1.00 91.56 286 ASN A N 1
ATOM 2256 C CA . ASN A 1 286 ? -5.126 0.651 23.220 1.00 91.56 286 ASN A CA 1
ATOM 2257 C C . ASN A 1 286 ? -6.308 -0.318 23.187 1.00 91.56 286 ASN A C 1
ATOM 2259 O O . ASN A 1 286 ? -6.111 -1.523 23.309 1.00 91.56 286 ASN A O 1
ATOM 2263 N N . MET A 1 287 ? -7.521 0.182 22.944 1.00 93.44 287 MET A N 1
ATOM 2264 C CA . MET A 1 287 ? -8.695 -0.671 22.788 1.00 93.44 287 MET A CA 1
ATOM 2265 C C . MET A 1 287 ? -8.523 -1.659 21.623 1.00 93.44 287 MET A C 1
ATOM 2267 O O . MET A 1 287 ? -8.897 -2.824 21.749 1.00 93.44 287 MET A O 1
ATOM 2271 N N . ILE A 1 288 ? -7.922 -1.241 20.502 1.00 94.50 288 ILE A N 1
ATOM 2272 C CA . ILE A 1 288 ? -7.616 -2.157 19.394 1.00 94.50 288 ILE A CA 1
ATOM 2273 C C . ILE A 1 288 ? -6.558 -3.183 19.820 1.00 94.50 288 ILE A C 1
ATOM 2275 O O . ILE A 1 288 ? -6.768 -4.375 19.593 1.00 94.50 288 ILE A O 1
ATOM 2279 N N . TYR A 1 289 ? -5.467 -2.763 20.473 1.00 92.88 289 TYR A N 1
ATOM 2280 C CA . TYR A 1 289 ? -4.427 -3.674 20.974 1.00 92.88 289 TYR A CA 1
ATOM 2281 C C . TYR A 1 289 ? -4.978 -4.741 21.921 1.00 92.88 289 TYR A C 1
ATOM 2283 O O . TYR A 1 289 ? -4.626 -5.914 21.791 1.00 92.88 289 TYR A O 1
ATOM 2291 N N . GLU A 1 290 ? -5.886 -4.371 22.823 1.00 91.62 290 GLU A N 1
ATOM 2292 C CA . GLU A 1 290 ? -6.557 -5.313 23.721 1.00 91.62 290 GLU A CA 1
ATOM 2293 C C . GLU A 1 290 ? -7.365 -6.359 22.943 1.00 91.62 290 GLU A C 1
ATOM 2295 O O . GLU A 1 290 ? -7.260 -7.555 23.224 1.00 91.62 290 GLU A O 1
ATOM 2300 N N . LYS A 1 291 ? -8.115 -5.945 21.909 1.00 92.19 291 LYS A N 1
ATOM 2301 C CA . LYS A 1 291 ? -8.899 -6.869 21.067 1.00 92.19 291 LYS A CA 1
ATOM 2302 C C . LYS A 1 291 ? -8.027 -7.893 20.347 1.00 92.19 291 LYS A C 1
ATOM 2304 O O . LYS A 1 291 ? -8.461 -9.028 20.158 1.00 92.19 291 LYS A O 1
ATOM 2309 N N . ILE A 1 292 ? -6.811 -7.517 19.957 1.00 90.50 292 ILE A N 1
ATOM 2310 C CA . ILE A 1 292 ? -5.856 -8.423 19.304 1.00 90.50 292 ILE A CA 1
ATOM 2311 C C . ILE A 1 292 ? -4.862 -9.076 20.272 1.00 90.50 292 ILE A C 1
ATOM 2313 O O . ILE A 1 292 ? -3.969 -9.789 19.823 1.00 90.50 292 ILE A O 1
ATOM 2317 N N . SER A 1 293 ? -5.010 -8.863 21.588 1.00 88.44 293 SER A N 1
ATOM 2318 C CA . SER A 1 293 ? -4.067 -9.344 22.612 1.00 88.44 293 SER A CA 1
ATOM 2319 C C . SER A 1 293 ? -2.606 -8.981 22.298 1.00 88.44 293 SER A C 1
ATOM 2321 O O . SER A 1 293 ? -1.688 -9.772 22.528 1.00 88.44 293 SER A O 1
ATOM 2323 N N . TYR A 1 294 ? -2.389 -7.794 21.729 1.00 85.94 294 TYR A N 1
ATOM 2324 C CA . TYR A 1 294 ? -1.070 -7.342 21.308 1.00 85.94 294 TYR A CA 1
ATOM 2325 C C . TYR A 1 294 ? -0.347 -6.662 22.464 1.00 85.94 294 TYR A C 1
ATOM 2327 O O . TYR A 1 294 ? -0.740 -5.596 22.936 1.00 85.94 294 TYR A O 1
ATOM 2335 N N . ASN A 1 295 ? 0.744 -7.283 22.905 1.00 81.88 295 ASN A N 1
ATOM 2336 C CA . ASN A 1 295 ? 1.644 -6.683 23.876 1.00 81.88 295 ASN A CA 1
ATOM 2337 C C . ASN A 1 295 ? 2.567 -5.721 23.143 1.00 81.88 295 ASN A C 1
ATOM 2339 O O . ASN A 1 295 ? 3.450 -6.163 22.407 1.00 81.88 295 ASN A O 1
ATOM 2343 N N . VAL A 1 296 ? 2.375 -4.421 23.362 1.00 75.12 296 VAL A N 1
ATOM 2344 C CA . VAL A 1 296 ? 3.287 -3.410 22.830 1.00 75.12 296 VAL A CA 1
ATOM 2345 C C . VAL A 1 296 ? 4.693 -3.731 23.349 1.00 75.12 296 VAL A C 1
ATOM 2347 O O . VAL A 1 296 ? 4.888 -3.768 24.569 1.00 75.12 296 VAL A O 1
ATOM 2350 N N . PRO A 1 297 ? 5.674 -3.989 22.466 1.00 64.50 297 PRO A N 1
ATOM 2351 C CA . PRO A 1 297 ? 7.063 -4.112 22.855 1.00 64.50 297 PRO A CA 1
ATOM 2352 C C . PRO A 1 297 ? 7.543 -2.720 23.263 1.00 64.50 297 PRO A C 1
ATOM 2354 O O . PRO A 1 297 ? 8.143 -1.986 22.482 1.00 64.50 297 PRO A O 1
ATOM 2357 N N . PHE A 1 298 ? 7.244 -2.326 24.497 1.00 53.41 298 PHE A N 1
ATOM 2358 C CA . PHE A 1 298 ? 7.927 -1.210 25.119 1.00 53.41 298 PHE A CA 1
ATOM 2359 C C . PHE A 1 298 ? 9.401 -1.602 25.176 1.00 53.41 298 PHE A C 1
ATOM 2361 O O . PHE A 1 298 ? 9.788 -2.493 25.931 1.00 53.41 298 PHE A O 1
ATOM 2368 N N . GLY A 1 299 ? 10.234 -0.957 24.358 1.00 41.31 299 GLY A N 1
ATOM 2369 C CA . GLY A 1 299 ? 11.646 -0.870 24.695 1.00 41.31 299 GLY A CA 1
ATOM 2370 C C . GLY A 1 299 ? 11.717 -0.306 26.109 1.00 41.31 299 GLY A C 1
ATOM 2371 O O . GLY A 1 299 ? 11.039 0.678 26.398 1.00 41.31 299 GLY A O 1
ATOM 2372 N N . ASP A 1 300 ? 12.450 -0.964 27.002 1.00 33.91 300 ASP A N 1
ATOM 2373 C CA . ASP A 1 300 ? 12.607 -0.522 28.385 1.00 33.91 300 ASP A CA 1
ATOM 2374 C C . ASP A 1 300 ? 12.831 1.002 28.449 1.00 33.91 300 ASP A C 1
ATOM 2376 O O . ASP A 1 300 ? 13.881 1.484 28.010 1.00 33.91 300 ASP A O 1
ATOM 2380 N N . LYS A 1 301 ? 11.830 1.710 29.013 1.00 36.69 301 LYS A N 1
ATOM 2381 C CA . LYS A 1 301 ? 11.679 3.156 29.339 1.00 36.69 301 LYS A CA 1
ATOM 2382 C C . LYS A 1 301 ? 10.493 3.799 28.589 1.00 36.69 301 LYS A C 1
ATOM 2384 O O . LYS A 1 301 ? 10.465 3.817 27.373 1.00 36.69 301 LYS A O 1
ATOM 2389 N N . ALA A 1 302 ? 9.526 4.447 29.229 1.00 32.94 302 ALA A N 1
ATOM 2390 C CA . ALA A 1 302 ? 9.398 4.837 30.621 1.00 32.94 302 ALA A CA 1
ATOM 2391 C C . ALA A 1 302 ? 7.921 5.048 30.971 1.00 32.94 302 ALA A C 1
ATOM 2393 O O . ALA A 1 302 ? 7.125 5.523 30.166 1.00 32.94 302 ALA A O 1
ATOM 2394 N N . ILE A 1 303 ? 7.628 4.706 32.220 1.00 31.86 303 ILE A N 1
ATOM 2395 C CA . ILE A 1 303 ? 6.503 5.151 33.036 1.00 31.86 303 ILE A CA 1
ATOM 2396 C C . ILE A 1 303 ? 6.191 6.626 32.730 1.00 31.86 303 ILE A C 1
ATOM 2398 O O . ILE A 1 303 ? 7.063 7.486 32.880 1.00 31.86 303 ILE A O 1
ATOM 2402 N N . LEU A 1 304 ? 4.958 6.895 32.299 1.00 27.89 304 LEU A N 1
ATOM 2403 C CA . LEU A 1 304 ? 4.391 8.243 32.262 1.00 27.89 304 LEU A CA 1
ATOM 2404 C C . LEU A 1 304 ? 4.338 8.799 33.699 1.00 27.89 304 LEU A C 1
ATOM 2406 O O . LEU A 1 304 ? 3.876 8.071 34.584 1.00 27.89 304 LEU A O 1
ATOM 2410 N N . PRO A 1 305 ? 4.791 10.038 33.964 1.00 31.56 305 PRO A N 1
ATOM 2411 C CA . PRO A 1 305 ? 4.243 10.808 35.073 1.00 31.56 305 PRO A CA 1
ATOM 2412 C C . PRO A 1 305 ? 2.781 11.194 34.805 1.00 31.56 305 PRO A C 1
ATOM 2414 O O . PRO A 1 305 ? 2.430 11.424 33.624 1.00 31.56 305 PRO A O 1
#

Nearest PDB structures (foldseek):
  7aqg-assembly1_A  TM=1.860E-01  e=3.980E-01  Homo sapiens
  2bsf-assembly1_A  TM=1.822E-01  e=1.848E+00  Avian orthoreovirus
  1lj5-assembly1_A  TM=2.243E-01  e=4.696E+00  Homo sapiens
  8huy-assembly1_A  TM=1.774E-01  e=6.893E+00  Burkholderia
  6iic-assembly1_C  TM=1.241E-01  e=6.893E+00  Mud crab virus

Mean predicted aligned error: 15.55 Å